Protein AF-A0A2E1ZG63-F1 (afdb_monomer)

Nearest PDB structures (foldseek):
  1qrk-assembly1_B  TM=4.926E-01  e=4.189E-03  Homo sapiens
  3rkp-assembly2_B  TM=4.093E-01  e=3.962E-03  Bacillus cereus ATCC 14579
  5mhn-assembly1_A  TM=4.781E-01  e=9.132E-03  Homo sapiens
  3kpt-assembly1_A  TM=3.822E-01  e=4.950E-03  Bacillus cereus ATCC 14579
  5l7u-assembly1_B  TM=3.098E-01  e=1.141E-02  Phocaeicola vulgatus ATCC 8482

Secondary structure (DSSP, 8-state):
--------S------B-TTS-BT---EE-TTS-EESTTS---PPPP---EEEEEES--BTTSEEEEEEEEEE-TTSBPEEEEEEEESS-EE-GGG--TT-EEEEEEEEETTTTEEEEEEEEEEEEEETTEEEEEEEETTT--EEEEEEEEE-SSSEEEEEPPPPP-S-SB-S-EEEEEEEEEEEE--SSEEEEEEEEEEETTS-EEEEEEEEEEB------STT-SS-SSB-SHHHHHHHHHTTT-B--TTSTT--TTT-SSB-SHHHHHHHHHTTT-B--

Mean predicted aligned error: 10.92 Å

Radius of gyration: 30.59 Å; Cα contacts (8 Å, |Δi|>4): 718; chains: 1; bounding box: 104×41×81 Å

Sequence (281 aa):
MLIGFVNPSHLIAQNFDCNGDVNGSAVIDNCGNCVGGNTGAVACIAFTPSVSVVLSNTDCDSLSDLTITVSQDANEPDMGAALFASNTGSFDIASMSVGDVIGTADLSANNGANTFITQLIVDSIVSSDEVVVQSLDINTGLPLGTFTILNTNPGVSISASPGVADGNNTTSGNSQTLTFSNVFVNPSSGPLVFTTTIDSELGDQDVQTFSFTITCSNTCLQQGDADCDGVVNLSDLTLVINNWLQFTTVGTNGDVIGSEDGFVNLDDLSLVINNWLQSTP

pLDDT: mean 90.08, std 12.07, range [29.66, 98.62]

Solvent-accessible surface area (backbone atoms only — not comparable to full-atom values): 14806 Å² total; per-residue (Å²): 142,80,88,77,88,75,78,92,78,76,86,70,79,74,51,56,22,68,78,68,35,77,72,46,67,22,38,68,39,97,62,72,46,60,15,41,60,88,63,84,39,74,65,62,52,77,77,72,69,46,76,48,78,47,63,75,59,49,46,30,73,31,69,18,31,43,35,40,35,42,38,39,62,58,38,17,48,27,80,31,33,40,38,42,34,33,68,42,32,35,60,57,50,77,80,61,52,73,69,40,72,48,29,38,32,46,39,29,32,61,64,60,76,43,72,46,52,24,39,30,26,30,66,41,73,80,50,74,47,30,37,34,36,31,36,29,28,72,87,78,69,46,77,78,49,63,34,38,41,32,48,39,96,66,2,31,37,38,38,38,71,50,66,80,83,85,80,72,50,49,31,58,13,36,36,40,37,38,35,35,54,62,39,35,30,36,34,69,62,40,81,37,39,37,40,36,42,41,30,24,74,85,70,53,76,46,78,52,77,48,82,45,72,28,38,58,73,84,75,52,77,27,55,10,19,11,80,52,84,35,52,13,47,70,68,20,53,48,30,29,63,75,30,58,80,33,79,45,60,62,49,26,66,9,16,9,25,87,60,56,78,31,54,13,46,70,67,26,54,48,33,27,65,76,27,58,74,41,62,50,133

Structure (mmCIF, N/CA/C/O backbone):
data_AF-A0A2E1ZG63-F1
#
_entry.id   AF-A0A2E1ZG63-F1
#
loop_
_atom_site.group_PDB
_atom_site.id
_atom_site.type_symbol
_atom_site.label_atom_id
_atom_site.label_alt_id
_atom_site.label_comp_id
_atom_site.label_asym_id
_atom_site.label_entity_id
_atom_site.label_seq_id
_atom_site.pdbx_PDB_ins_code
_atom_site.Cartn_x
_atom_site.Cartn_y
_atom_site.Cartn_z
_atom_site.occupancy
_atom_site.B_iso_or_equiv
_atom_site.auth_seq_id
_atom_site.auth_comp_id
_atom_site.auth_asym_id
_atom_site.auth_atom_id
_atom_site.pdbx_PDB_model_num
ATOM 1 N N . MET A 1 1 ? 66.350 6.790 -34.344 1.00 46.38 1 MET A N 1
ATOM 2 C CA . MET A 1 1 ? 66.249 7.822 -35.395 1.00 46.38 1 MET A CA 1
ATOM 3 C C . MET A 1 1 ? 65.924 7.132 -36.710 1.00 46.38 1 MET A C 1
ATOM 5 O O . MET A 1 1 ? 66.821 6.676 -37.400 1.00 46.38 1 MET A O 1
ATOM 9 N N . LEU A 1 2 ? 64.635 7.011 -37.012 1.00 29.66 2 LEU A N 1
ATOM 10 C CA . LEU A 1 2 ? 64.135 6.951 -38.379 1.00 29.66 2 LEU A CA 1
ATOM 11 C C . LEU A 1 2 ? 62.864 7.796 -38.357 1.00 29.66 2 LEU A C 1
ATOM 13 O O . LEU A 1 2 ? 61.885 7.454 -37.700 1.00 29.66 2 LEU A O 1
ATOM 17 N N . ILE A 1 3 ? 62.982 8.985 -38.931 1.00 41.81 3 ILE A N 1
ATOM 18 C CA . ILE A 1 3 ? 61.939 9.997 -38.988 1.00 41.81 3 ILE A CA 1
ATOM 19 C C . ILE A 1 3 ? 61.075 9.624 -40.192 1.00 41.81 3 ILE A C 1
ATOM 21 O O . ILE A 1 3 ? 61.516 9.766 -41.330 1.00 41.81 3 ILE A O 1
ATOM 25 N N . GLY A 1 4 ? 59.879 9.097 -39.939 1.00 36.56 4 GLY A N 1
ATOM 26 C CA . GLY A 1 4 ? 58.833 8.952 -40.946 1.00 36.56 4 GLY A CA 1
ATOM 27 C C . GLY A 1 4 ? 57.895 10.147 -40.858 1.00 36.56 4 GLY A C 1
ATOM 28 O O . GLY A 1 4 ? 57.033 10.187 -39.986 1.00 36.56 4 GLY A O 1
ATOM 29 N N . PHE A 1 5 ? 58.088 11.136 -41.729 1.00 46.16 5 PHE A N 1
ATOM 30 C CA . PHE A 1 5 ? 57.145 12.234 -41.922 1.00 46.16 5 PHE A CA 1
ATOM 31 C C . PHE A 1 5 ? 55.857 11.682 -42.547 1.00 46.16 5 PHE A C 1
ATOM 33 O O . PHE A 1 5 ? 55.851 11.336 -43.728 1.00 46.16 5 PHE A O 1
ATOM 40 N N . VAL A 1 6 ? 54.770 11.619 -41.774 1.00 48.06 6 VAL A N 1
ATOM 41 C CA . VAL A 1 6 ? 53.413 11.498 -42.327 1.00 48.06 6 VAL A CA 1
ATOM 42 C C . VAL A 1 6 ? 52.799 12.897 -42.390 1.00 48.06 6 VAL A C 1
ATOM 44 O O . VAL A 1 6 ? 52.887 13.685 -41.453 1.00 48.06 6 VAL A O 1
ATOM 47 N N . ASN A 1 7 ? 52.254 13.203 -43.559 1.00 46.72 7 ASN A N 1
ATOM 48 C CA . ASN A 1 7 ? 51.651 14.458 -43.997 1.00 46.72 7 ASN A CA 1
ATOM 49 C C . ASN A 1 7 ? 50.554 14.967 -43.021 1.00 46.72 7 ASN A C 1
ATOM 51 O O . ASN A 1 7 ? 49.660 14.189 -42.699 1.00 46.72 7 ASN A O 1
ATOM 55 N N . PRO A 1 8 ? 50.545 16.244 -42.574 1.00 55.75 8 PRO A N 1
ATOM 56 C CA . PRO A 1 8 ? 49.549 16.760 -41.627 1.00 55.75 8 PRO A CA 1
ATOM 57 C C . PRO A 1 8 ? 48.239 17.205 -42.302 1.00 55.75 8 PRO A C 1
ATOM 59 O O . PRO A 1 8 ? 47.516 18.045 -41.767 1.00 55.75 8 PRO A O 1
ATOM 62 N N . SER A 1 9 ? 47.914 16.683 -43.486 1.00 53.06 9 SER A N 1
ATOM 63 C CA . SER A 1 9 ? 46.627 16.954 -44.125 1.00 53.06 9 SER A CA 1
ATOM 64 C C . SER A 1 9 ? 45.646 15.829 -43.806 1.00 53.06 9 SER A C 1
ATOM 66 O O . SER A 1 9 ? 45.812 14.702 -44.258 1.00 53.06 9 SER A O 1
ATOM 68 N N . HIS A 1 10 ? 44.592 16.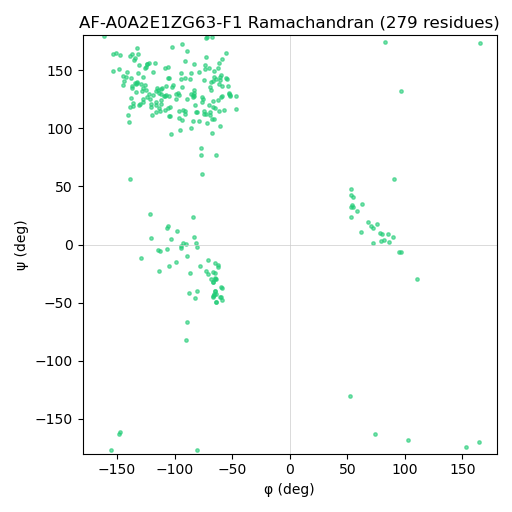193 -43.066 1.00 54.31 10 HIS A N 1
ATOM 69 C CA . HIS A 1 10 ? 43.364 15.419 -42.853 1.00 54.31 10 HIS A CA 1
ATOM 70 C C . HIS A 1 10 ? 43.320 14.456 -41.649 1.00 54.31 10 HIS A C 1
ATOM 72 O O . HIS A 1 10 ? 42.950 13.293 -41.777 1.00 54.31 10 HIS A O 1
ATOM 78 N N . LEU A 1 11 ? 43.563 14.965 -40.435 1.00 51.44 11 LEU A N 1
ATOM 79 C CA . LEU A 1 11 ? 42.829 14.441 -39.276 1.00 51.44 11 LEU A CA 1
ATOM 80 C C . LEU A 1 11 ? 41.413 15.045 -39.330 1.00 51.44 11 LEU A C 1
ATOM 82 O O . LEU A 1 11 ? 41.153 16.072 -38.707 1.00 51.44 11 LEU A O 1
ATOM 86 N N . ILE A 1 12 ? 40.497 14.464 -40.118 1.00 61.38 12 ILE A N 1
ATOM 87 C CA . ILE A 1 12 ? 39.082 14.640 -39.766 1.00 61.38 12 ILE A CA 1
ATOM 88 C C . ILE A 1 12 ? 38.921 13.833 -38.485 1.00 61.38 12 ILE A C 1
ATOM 90 O O . ILE A 1 12 ? 39.102 12.614 -38.506 1.00 61.38 12 ILE A O 1
ATOM 94 N N . ALA A 1 13 ? 38.637 14.493 -37.366 1.00 63.62 13 ALA A N 1
ATOM 95 C CA . ALA A 1 13 ? 38.086 13.788 -36.222 1.00 63.62 13 ALA A CA 1
ATOM 96 C C . ALA A 1 13 ? 36.758 13.189 -36.698 1.00 63.62 13 ALA A C 1
ATOM 98 O O . ALA A 1 13 ? 35.793 13.921 -36.906 1.00 63.62 13 ALA A O 1
ATOM 99 N N . GLN A 1 14 ? 36.750 11.888 -36.990 1.00 74.81 14 GLN A N 1
ATOM 100 C CA . GLN A 1 14 ? 35.514 11.182 -37.296 1.00 74.81 14 GLN A CA 1
ATOM 101 C C . GLN A 1 14 ? 34.651 11.284 -36.042 1.00 74.81 14 GLN A C 1
ATOM 103 O O . GLN A 1 14 ? 35.054 10.805 -34.981 1.00 74.81 14 GLN A O 1
ATOM 108 N N . ASN A 1 15 ? 33.523 11.984 -36.146 1.00 85.25 15 ASN A N 1
ATOM 109 C CA . ASN A 1 15 ? 32.591 12.080 -35.040 1.00 85.25 15 ASN A CA 1
ATOM 110 C C . ASN A 1 15 ? 31.795 10.782 -35.016 1.00 85.25 15 ASN A C 1
ATOM 112 O O . ASN A 1 15 ? 30.992 10.549 -35.912 1.00 85.25 15 ASN A O 1
ATOM 116 N N . PHE A 1 16 ? 32.079 9.913 -34.060 1.00 91.25 16 PHE A N 1
ATOM 117 C CA . PHE A 1 16 ? 31.284 8.715 -33.850 1.00 91.25 16 PHE A CA 1
ATOM 118 C C . PHE A 1 16 ? 30.075 9.084 -32.999 1.00 91.25 16 PHE A C 1
ATOM 120 O O . PHE A 1 16 ? 30.222 9.774 -31.989 1.00 91.25 16 PHE A O 1
ATOM 127 N N . ASP A 1 17 ? 28.893 8.644 -33.414 1.00 93.19 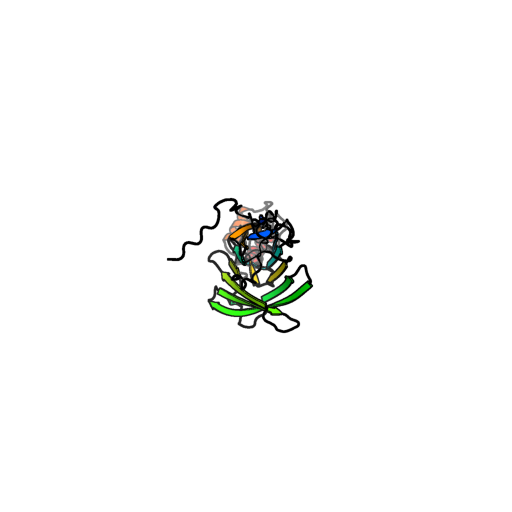17 ASP A N 1
ATOM 128 C CA . ASP A 1 17 ? 27.711 8.721 -32.562 1.00 93.19 17 ASP A CA 1
ATOM 129 C C . ASP A 1 17 ? 27.794 7.683 -31.420 1.00 93.19 17 ASP A C 1
ATOM 131 O O . ASP A 1 17 ? 28.762 6.919 -31.331 1.00 93.19 17 ASP A O 1
ATOM 135 N N . CYS A 1 18 ? 26.810 7.641 -30.516 1.00 94.50 18 CYS A N 1
ATOM 136 C CA . CYS A 1 18 ? 26.868 6.694 -29.393 1.00 94.50 18 CYS A CA 1
ATOM 137 C C . CYS A 1 18 ? 26.807 5.214 -29.823 1.00 94.50 18 CYS A C 1
ATOM 139 O O . CYS A 1 18 ? 27.156 4.342 -29.029 1.00 94.50 18 CYS A O 1
ATOM 141 N N . ASN A 1 19 ? 26.388 4.932 -31.064 1.00 94.38 19 ASN A N 1
ATOM 142 C CA . ASN A 1 19 ? 26.317 3.594 -31.648 1.00 94.38 19 ASN A CA 1
ATOM 143 C C . ASN A 1 19 ? 27.629 3.207 -32.356 1.00 94.38 19 ASN A C 1
ATOM 145 O O . ASN A 1 19 ? 27.750 2.117 -32.912 1.00 94.38 19 ASN A O 1
ATOM 149 N N . GLY A 1 20 ? 28.629 4.095 -32.353 1.00 93.38 20 GLY A N 1
ATOM 150 C CA . GLY A 1 20 ? 29.890 3.877 -33.053 1.00 93.38 20 GLY A CA 1
ATOM 151 C C . GLY A 1 20 ? 29.787 4.069 -34.567 1.00 93.38 20 GLY A C 1
ATOM 152 O O . GLY A 1 20 ? 30.692 3.640 -35.289 1.00 93.38 20 GLY A O 1
ATOM 153 N N . ASP A 1 21 ? 28.738 4.735 -35.059 1.00 93.25 21 ASP A N 1
ATOM 154 C CA . ASP A 1 21 ? 28.591 5.064 -36.474 1.00 93.25 21 ASP A CA 1
ATOM 155 C C . ASP A 1 21 ? 29.315 6.379 -36.802 1.00 93.25 21 ASP A C 1
ATOM 157 O O . ASP A 1 21 ? 29.128 7.418 -36.161 1.00 93.25 21 ASP A O 1
ATOM 161 N N . VAL A 1 22 ? 30.154 6.351 -37.842 1.00 93.44 22 VAL A N 1
ATOM 162 C CA . VAL A 1 22 ? 30.890 7.530 -38.321 1.00 93.44 22 VAL A CA 1
ATOM 163 C C . VAL A 1 22 ? 29.916 8.563 -38.887 1.00 93.44 22 VAL A C 1
ATOM 165 O O . VAL A 1 22 ? 29.267 8.324 -39.904 1.00 93.44 22 VAL A O 1
ATOM 168 N N . ASN A 1 23 ? 29.885 9.743 -38.270 1.00 89.06 23 ASN A N 1
ATOM 169 C CA . ASN A 1 23 ? 28.930 10.821 -38.524 1.00 89.06 23 ASN A CA 1
ATOM 170 C C . ASN A 1 23 ? 27.466 10.353 -38.412 1.00 89.06 23 ASN A C 1
ATOM 172 O O . ASN A 1 23 ? 26.609 10.826 -39.161 1.00 89.06 23 ASN A O 1
ATOM 176 N N . GLY A 1 24 ? 27.200 9.404 -37.509 1.00 91.44 24 GLY A N 1
ATOM 177 C CA . GLY A 1 24 ? 25.855 8.930 -37.207 1.00 91.44 24 GLY A CA 1
ATOM 178 C C . GLY A 1 24 ? 25.019 9.948 -36.421 1.00 91.44 24 GLY A C 1
ATOM 179 O O . GLY A 1 24 ? 25.468 11.055 -36.111 1.00 91.44 24 GLY A O 1
ATOM 180 N N . SER A 1 25 ? 23.769 9.584 -36.137 1.00 94.00 25 SER A N 1
ATOM 181 C CA . SER A 1 25 ? 22.783 10.445 -35.467 1.00 94.00 25 SER A CA 1
ATOM 182 C C . SER A 1 25 ? 22.243 9.871 -34.157 1.00 94.00 25 SER A C 1
ATOM 184 O O . SER A 1 25 ? 21.326 10.463 -33.585 1.00 94.00 25 SER A O 1
ATOM 186 N N . ALA A 1 26 ? 22.778 8.742 -33.684 1.00 96.44 26 ALA A N 1
ATOM 187 C CA . ALA A 1 26 ? 22.393 8.182 -32.399 1.00 96.44 26 ALA A CA 1
ATOM 188 C C . ALA A 1 26 ? 22.878 9.071 -31.242 1.00 96.44 26 ALA A C 1
ATOM 190 O O . ALA A 1 26 ? 23.988 9.613 -31.257 1.00 96.44 26 ALA A O 1
ATOM 191 N N . VAL A 1 27 ? 22.041 9.224 -30.221 1.00 95.00 27 VAL A N 1
ATOM 192 C CA . VAL A 1 27 ? 22.320 10.062 -29.048 1.00 95.00 27 VAL A CA 1
ATOM 193 C C . VAL A 1 27 ? 22.049 9.288 -27.765 1.00 95.00 27 VAL A C 1
ATOM 195 O O . VAL A 1 27 ? 21.248 8.359 -27.759 1.00 95.00 27 VAL A O 1
ATOM 198 N N . ILE A 1 28 ? 22.723 9.674 -26.681 1.00 93.62 28 ILE A N 1
ATOM 199 C CA . ILE A 1 28 ? 22.399 9.175 -25.343 1.00 93.62 28 ILE A CA 1
ATOM 200 C C . ILE A 1 28 ? 21.126 9.882 -24.863 1.00 93.62 28 ILE A C 1
ATOM 202 O O . ILE A 1 28 ? 21.077 11.115 -24.889 1.00 93.62 28 ILE A O 1
ATOM 206 N N . ASP A 1 29 ? 20.107 9.118 -24.471 1.00 92.75 29 ASP A N 1
ATOM 207 C CA . ASP A 1 29 ? 18.877 9.648 -23.873 1.00 92.75 29 ASP A CA 1
ATOM 208 C C . ASP A 1 29 ? 19.039 9.967 -22.374 1.00 92.75 29 ASP A C 1
ATOM 210 O O . ASP A 1 29 ? 20.125 9.863 -21.801 1.00 92.75 29 ASP A O 1
ATOM 214 N N . ASN A 1 30 ? 17.957 10.401 -21.725 1.00 89.12 30 ASN A N 1
ATOM 215 C CA . ASN A 1 30 ? 17.940 10.698 -20.291 1.00 89.12 30 ASN A CA 1
ATOM 216 C C . ASN A 1 30 ? 18.027 9.449 -19.402 1.00 89.12 30 ASN A C 1
ATOM 218 O O . ASN A 1 30 ? 18.321 9.605 -18.222 1.00 89.12 30 ASN A O 1
ATOM 222 N N . CYS A 1 31 ? 17.841 8.247 -19.953 1.00 91.56 31 CYS A N 1
ATOM 223 C CA . CYS A 1 31 ? 18.059 6.988 -19.246 1.00 91.56 31 CYS A CA 1
ATOM 224 C C . CYS A 1 31 ? 19.472 6.426 -19.430 1.00 91.56 31 CYS A C 1
ATOM 226 O O . CYS A 1 31 ? 19.784 5.354 -18.923 1.00 91.56 31 CYS A O 1
ATOM 228 N N . GLY A 1 32 ? 20.343 7.120 -20.169 1.00 89.44 32 GLY A N 1
ATOM 229 C CA . GLY A 1 32 ? 21.695 6.646 -20.457 1.00 89.44 32 GLY A CA 1
ATOM 230 C C . GLY A 1 32 ? 21.771 5.622 -21.595 1.00 89.44 32 GLY A C 1
ATOM 231 O O . GLY A 1 32 ? 22.846 5.069 -21.838 1.00 89.44 32 GLY A O 1
ATOM 232 N N . ASN A 1 33 ? 20.676 5.388 -22.324 1.00 91.44 33 ASN A N 1
ATOM 233 C CA . ASN A 1 33 ? 20.630 4.471 -23.459 1.00 91.44 33 ASN A CA 1
ATOM 234 C C . ASN A 1 33 ? 21.055 5.175 -24.750 1.00 91.44 33 ASN A C 1
ATOM 236 O O . ASN A 1 33 ? 20.707 6.329 -24.997 1.00 91.44 33 ASN A O 1
ATOM 240 N N . CYS A 1 34 ? 21.777 4.465 -25.618 1.00 94.38 34 CYS A N 1
ATOM 241 C CA . CYS A 1 34 ? 22.057 4.948 -26.967 1.00 94.38 34 CYS A CA 1
ATOM 242 C C . CYS A 1 34 ? 20.858 4.683 -27.887 1.00 94.38 34 CYS A C 1
ATOM 244 O O . CYS A 1 34 ? 20.537 3.527 -28.164 1.00 94.38 34 CYS A O 1
ATOM 246 N N . VAL A 1 35 ? 20.210 5.746 -28.369 1.00 94.75 35 VAL A N 1
ATOM 247 C CA . VAL A 1 35 ? 18.937 5.674 -29.105 1.00 94.75 35 VAL A CA 1
ATOM 248 C C . VAL A 1 35 ? 18.961 6.486 -30.400 1.00 94.75 35 VAL A C 1
ATOM 250 O O . VAL A 1 35 ? 19.815 7.349 -30.609 1.00 94.75 35 VAL A O 1
ATOM 253 N N . GLY A 1 36 ? 18.001 6.225 -31.294 1.00 94.38 36 GLY A N 1
ATOM 254 C CA . GLY A 1 36 ? 17.947 6.862 -32.613 1.00 94.38 36 GLY A CA 1
ATOM 255 C C . GLY A 1 36 ? 19.009 6.321 -33.579 1.00 94.38 36 GLY A C 1
ATOM 256 O O . GLY A 1 36 ? 19.564 5.241 -33.371 1.00 94.38 36 GLY A O 1
ATOM 257 N N . GLY A 1 37 ? 19.282 7.039 -34.673 1.00 93.00 37 GLY A N 1
ATOM 258 C CA . GLY A 1 37 ? 20.226 6.579 -35.702 1.00 93.00 37 GLY A CA 1
ATOM 259 C C . GLY A 1 37 ? 19.915 5.163 -36.208 1.00 93.00 37 GLY A C 1
ATOM 260 O O . GLY A 1 37 ? 18.768 4.864 -36.542 1.00 93.00 37 GLY A O 1
ATOM 261 N N . ASN A 1 38 ? 20.932 4.294 -36.237 1.00 93.56 38 ASN A N 1
ATOM 262 C CA . ASN A 1 38 ? 20.806 2.884 -36.638 1.00 93.56 38 ASN A CA 1
ATOM 263 C C . ASN A 1 38 ? 20.669 1.907 -35.452 1.00 93.56 38 ASN A C 1
ATOM 265 O O . ASN A 1 38 ? 20.780 0.699 -35.653 1.00 93.56 38 ASN A O 1
ATOM 269 N N . THR A 1 39 ? 20.437 2.394 -34.227 1.00 93.50 39 THR A N 1
ATOM 270 C CA . THR A 1 39 ? 20.361 1.538 -33.023 1.00 93.50 39 THR A CA 1
ATOM 271 C C . THR A 1 39 ? 19.128 0.633 -33.012 1.00 93.50 39 THR A C 1
ATOM 273 O O . THR A 1 39 ? 19.149 -0.443 -32.423 1.00 93.50 39 THR A O 1
ATOM 276 N N . GLY A 1 40 ? 18.030 1.074 -33.639 1.00 91.12 40 GLY A N 1
ATOM 277 C CA . GLY A 1 40 ? 16.715 0.439 -33.504 1.00 91.12 40 GLY A CA 1
ATOM 278 C C . GLY A 1 40 ? 16.041 0.672 -32.144 1.00 91.12 40 GLY A C 1
ATOM 279 O O . GLY A 1 40 ? 14.936 0.176 -31.941 1.00 91.12 40 GLY A O 1
ATOM 280 N N . ALA A 1 41 ? 16.671 1.432 -31.242 1.00 90.12 41 ALA A N 1
ATOM 281 C CA . ALA A 1 41 ? 16.155 1.758 -29.920 1.00 90.12 41 ALA A CA 1
ATOM 282 C C . ALA A 1 41 ? 15.413 3.104 -29.916 1.00 90.12 41 ALA A C 1
ATOM 284 O O . ALA A 1 41 ? 15.753 4.038 -30.655 1.00 90.12 41 ALA A O 1
ATOM 285 N N . VAL A 1 42 ? 14.396 3.193 -29.061 1.00 91.12 42 VAL A N 1
ATOM 286 C CA . VAL A 1 42 ? 13.612 4.407 -28.809 1.00 91.12 42 VAL A CA 1
ATOM 287 C C . VAL A 1 42 ? 14.046 4.981 -27.464 1.00 91.12 42 VAL A C 1
ATOM 289 O O . VAL A 1 42 ? 14.354 4.217 -26.557 1.00 91.12 42 VAL A O 1
ATOM 292 N N . ALA A 1 43 ? 14.084 6.312 -27.355 1.00 92.50 43 ALA A N 1
ATOM 293 C CA . ALA A 1 43 ? 14.344 6.993 -26.087 1.00 92.50 43 ALA A CA 1
ATOM 294 C C . ALA A 1 43 ? 13.357 6.534 -25.010 1.00 92.50 43 ALA A C 1
ATOM 296 O O . ALA A 1 43 ? 12.175 6.328 -25.313 1.00 92.50 43 ALA A O 1
ATOM 297 N N . CYS A 1 44 ? 13.824 6.411 -23.773 1.00 93.69 44 CYS A N 1
ATOM 298 C CA . CYS A 1 44 ? 12.935 6.145 -22.653 1.00 93.69 44 CYS A CA 1
ATOM 299 C C . CYS A 1 44 ? 11.907 7.274 -22.456 1.00 93.69 44 CYS A C 1
ATOM 301 O O . CYS A 1 44 ? 12.092 8.415 -22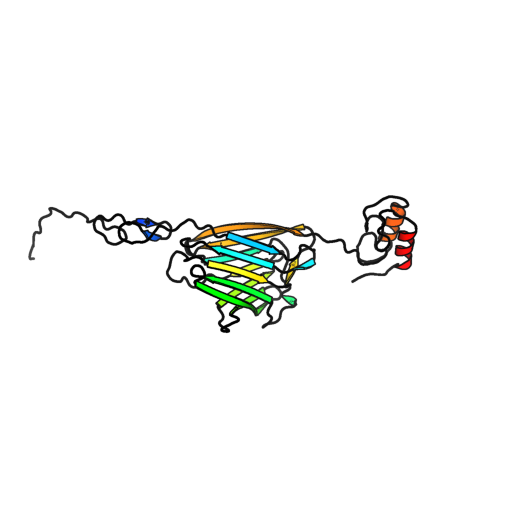.898 1.00 93.69 44 CYS A O 1
ATOM 303 N N . ILE A 1 45 ? 10.791 6.935 -21.819 1.00 95.00 45 ILE A N 1
ATOM 304 C CA . ILE A 1 45 ? 9.770 7.902 -21.406 1.00 95.00 45 ILE A CA 1
ATOM 305 C C . ILE A 1 45 ? 10.021 8.359 -19.962 1.00 95.00 45 ILE A C 1
ATOM 307 O O . ILE A 1 45 ? 10.945 7.890 -19.305 1.00 95.00 45 ILE A O 1
ATOM 311 N N . ALA A 1 46 ? 9.270 9.356 -19.491 1.00 94.31 46 ALA A N 1
ATOM 312 C CA . ALA A 1 46 ? 9.448 9.889 -18.140 1.00 94.31 46 ALA A CA 1
ATOM 313 C C . ALA A 1 46 ? 9.087 8.841 -17.077 1.00 94.31 46 ALA A C 1
ATOM 315 O O . ALA A 1 46 ? 8.197 8.038 -17.309 1.00 94.31 46 ALA A O 1
ATOM 316 N N . PHE A 1 47 ? 9.741 8.890 -15.916 1.00 95.19 47 PHE A N 1
ATOM 317 C CA . PHE A 1 47 ? 9.388 8.060 -14.766 1.00 95.19 47 PHE A CA 1
ATOM 318 C C . PHE A 1 47 ? 8.078 8.545 -14.133 1.00 95.19 47 PHE A C 1
ATOM 320 O O . PHE A 1 47 ? 8.051 9.583 -13.470 1.00 95.19 47 PHE A O 1
ATOM 327 N N . THR A 1 48 ? 6.989 7.820 -14.377 1.00 95.31 48 THR A N 1
ATOM 328 C CA . THR A 1 48 ? 5.630 8.134 -13.920 1.00 95.31 48 THR A CA 1
ATOM 329 C C . THR A 1 48 ? 4.877 6.882 -13.439 1.00 95.31 48 THR A C 1
ATOM 331 O O . THR A 1 48 ? 3.774 6.604 -13.920 1.00 95.31 48 THR A O 1
ATOM 334 N N . PRO A 1 49 ? 5.419 6.122 -12.463 1.00 95.50 49 PRO A N 1
ATOM 335 C CA . PRO A 1 49 ? 4.721 4.958 -11.935 1.00 95.50 49 PRO A CA 1
ATOM 336 C C . PRO A 1 49 ? 3.362 5.354 -11.339 1.00 95.50 49 PRO A C 1
ATOM 338 O O . PRO A 1 49 ? 3.179 6.421 -10.750 1.00 95.50 49 PRO A O 1
ATOM 341 N N . SER A 1 50 ? 2.383 4.466 -11.463 1.00 95.62 50 SER A N 1
ATOM 342 C CA . SER A 1 50 ? 1.053 4.643 -10.880 1.00 95.62 50 SER A CA 1
ATOM 343 C C . SER A 1 50 ? 0.917 3.828 -9.601 1.00 95.62 50 SER A C 1
ATOM 345 O O . SER A 1 50 ? 1.337 2.670 -9.543 1.00 95.62 50 SER A O 1
ATOM 347 N N . VAL A 1 51 ? 0.315 4.432 -8.575 1.00 97.81 51 VAL A N 1
ATOM 348 C CA . VAL A 1 51 ? 0.080 3.783 -7.285 1.00 97.81 51 VAL A CA 1
ATOM 349 C C . VAL A 1 51 ? -1.392 3.894 -6.891 1.00 97.81 51 VAL A C 1
ATOM 351 O O . VAL A 1 51 ? -2.054 4.901 -7.143 1.00 97.81 51 VAL A O 1
ATOM 354 N N . SER A 1 52 ? -1.918 2.851 -6.257 1.00 97.94 52 SER A N 1
ATOM 355 C CA . SER A 1 52 ? -3.225 2.854 -5.603 1.00 97.94 52 SER A CA 1
ATOM 356 C C . SER A 1 52 ? -3.108 2.240 -4.215 1.00 97.94 52 SER A C 1
ATOM 358 O O . SER A 1 52 ? -2.415 1.241 -4.034 1.00 97.94 52 SER A O 1
ATOM 360 N N . VAL A 1 53 ? -3.799 2.831 -3.242 1.00 98.38 53 VAL A N 1
ATOM 361 C CA . VAL A 1 53 ? -3.912 2.318 -1.875 1.00 98.38 53 VAL A CA 1
ATOM 362 C C . VAL A 1 53 ? -5.394 2.183 -1.550 1.00 98.38 53 VAL A C 1
ATOM 364 O O . VAL A 1 53 ? -6.169 3.105 -1.813 1.00 98.38 53 VAL A O 1
ATOM 367 N N . VAL A 1 54 ? -5.794 1.043 -0.993 1.00 98.50 54 VAL A N 1
ATOM 368 C CA . VAL A 1 54 ? -7.183 0.731 -0.638 1.00 98.50 54 VAL A CA 1
ATOM 369 C C . VAL A 1 54 ? -7.220 0.064 0.732 1.00 98.50 54 VAL A C 1
ATOM 371 O O . VAL A 1 54 ? -6.446 -0.852 0.999 1.00 98.50 54 VAL A O 1
ATOM 374 N N . LEU A 1 55 ? -8.149 0.506 1.578 1.00 98.44 55 LEU A N 1
ATOM 375 C CA . LEU A 1 55 ? -8.492 -0.139 2.844 1.00 98.44 55 LEU A CA 1
ATOM 376 C C . LEU A 1 55 ? -9.839 -0.856 2.713 1.00 98.44 55 LEU A C 1
ATOM 378 O O . LEU A 1 55 ? -10.748 -0.334 2.064 1.00 98.44 55 LEU A O 1
ATOM 382 N N . SER A 1 56 ? -9.986 -2.020 3.348 1.00 98.31 56 SER A N 1
ATOM 383 C CA . SER A 1 56 ? -11.268 -2.752 3.368 1.00 98.31 56 SER A CA 1
ATOM 384 C C . SER A 1 56 ? -12.374 -2.031 4.145 1.00 98.31 56 SER A C 1
ATOM 386 O O . SER A 1 56 ? -13.548 -2.134 3.796 1.00 98.31 56 SER A O 1
ATOM 388 N N . ASN A 1 57 ? -11.998 -1.296 5.192 1.00 95.44 57 ASN A N 1
ATOM 389 C CA . ASN A 1 57 ? -12.875 -0.487 6.027 1.00 95.44 57 ASN A CA 1
ATOM 390 C C . ASN A 1 57 ? -12.094 0.707 6.611 1.00 95.44 57 ASN A C 1
ATOM 392 O O . ASN A 1 57 ? -10.858 0.722 6.602 1.00 95.44 57 ASN A O 1
ATOM 396 N N . THR A 1 58 ? -12.823 1.693 7.132 1.00 96.31 58 THR A N 1
ATOM 397 C CA . THR A 1 58 ? -12.278 2.889 7.800 1.00 96.31 58 THR A CA 1
ATOM 398 C C . THR A 1 58 ? -12.773 3.014 9.242 1.00 96.31 58 THR A C 1
ATOM 400 O O . THR A 1 58 ? -12.865 4.127 9.767 1.00 96.31 58 THR A O 1
ATOM 403 N N . ASP A 1 59 ? -13.120 1.885 9.864 1.00 91.12 59 ASP A N 1
ATOM 404 C CA . ASP A 1 59 ? -13.547 1.831 11.259 1.00 91.12 59 ASP A CA 1
ATOM 405 C C . ASP A 1 59 ? -12.313 1.968 12.154 1.00 91.12 59 ASP A C 1
ATOM 407 O O . ASP A 1 59 ? -11.319 1.263 11.963 1.00 91.12 59 ASP A O 1
ATOM 411 N N . CYS A 1 60 ? -12.345 2.911 13.093 1.00 90.88 60 CYS A N 1
ATOM 412 C CA . CYS A 1 60 ? -11.211 3.161 13.980 1.00 90.88 60 CYS A CA 1
ATOM 413 C C . CYS A 1 60 ? -10.887 1.948 14.862 1.00 90.88 60 CYS A C 1
ATOM 415 O O . CYS A 1 60 ? -11.769 1.146 15.165 1.00 90.88 60 CYS A O 1
ATOM 417 N N . ASP A 1 61 ? -9.618 1.823 15.256 1.00 89.31 61 ASP A N 1
ATOM 418 C CA . ASP A 1 61 ? -9.114 0.789 16.174 1.00 89.31 61 ASP A CA 1
ATOM 419 C C . ASP A 1 61 ? -9.476 -0.658 15.759 1.00 89.31 61 ASP A C 1
ATOM 421 O O . ASP A 1 61 ? -9.504 -1.580 16.576 1.00 89.31 61 ASP A O 1
ATOM 425 N N . SER A 1 62 ? -9.744 -0.868 14.465 1.00 90.69 62 SER A N 1
ATOM 426 C CA . SER A 1 62 ? -10.148 -2.148 13.886 1.00 90.69 62 SER A CA 1
ATOM 427 C C . SER A 1 62 ? -9.121 -2.666 12.880 1.00 90.69 62 SER A C 1
ATOM 429 O O . SER A 1 62 ? -8.350 -1.899 12.296 1.00 90.69 62 SER A O 1
ATOM 431 N N . LEU A 1 63 ? -9.114 -3.984 12.673 1.00 95.00 63 LEU A N 1
ATOM 432 C CA . LEU A 1 63 ? -8.321 -4.610 11.621 1.00 95.00 63 LEU A CA 1
ATOM 433 C C . LEU A 1 63 ? -8.963 -4.370 10.248 1.00 95.00 63 LEU A C 1
ATOM 435 O O . LEU A 1 63 ? -10.184 -4.404 10.083 1.00 95.00 63 LEU A O 1
ATOM 439 N N . SER A 1 64 ? -8.119 -4.143 9.249 1.00 97.44 64 SER A N 1
ATOM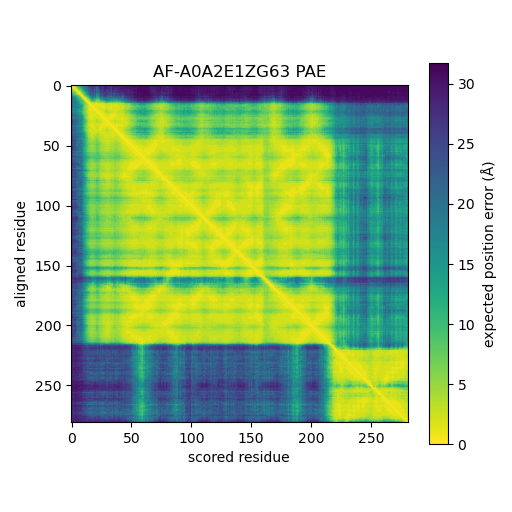 440 C CA . SER A 1 64 ? -8.501 -3.890 7.866 1.00 97.44 64 SER A CA 1
ATOM 441 C C . SER A 1 64 ? -7.526 -4.591 6.927 1.00 97.44 64 SER A C 1
ATOM 443 O O . SER A 1 64 ? -6.335 -4.735 7.227 1.00 97.44 64 SER A O 1
ATOM 445 N N . ASP A 1 65 ? -8.023 -5.016 5.767 1.00 98.62 65 ASP A N 1
ATOM 446 C CA . ASP A 1 65 ? -7.141 -5.324 4.652 1.00 98.62 65 ASP A CA 1
ATOM 447 C C . ASP A 1 65 ? -6.530 -4.028 4.120 1.00 98.62 65 ASP A C 1
ATOM 449 O O . ASP A 1 65 ? -7.241 -3.044 3.895 1.00 98.62 65 ASP A O 1
ATOM 453 N N . LEU A 1 66 ? -5.226 -4.055 3.857 1.00 98.62 66 LEU A N 1
ATOM 454 C CA . LEU A 1 66 ? -4.509 -2.988 3.166 1.00 98.62 66 LEU A CA 1
ATOM 455 C C . LEU A 1 66 ? -4.047 -3.524 1.815 1.00 98.62 66 LEU A C 1
ATOM 457 O O . LEU A 1 66 ? -3.215 -4.426 1.752 1.00 98.62 66 LEU A O 1
ATOM 461 N N . THR A 1 67 ? -4.584 -2.966 0.733 1.00 98.62 67 THR A N 1
ATOM 462 C CA . THR A 1 67 ? -4.174 -3.299 -0.633 1.00 98.62 67 THR A CA 1
ATOM 463 C C . THR A 1 67 ? -3.387 -2.152 -1.245 1.00 98.62 67 THR A C 1
ATOM 465 O O . THR A 1 67 ? -3.851 -1.013 -1.259 1.00 98.62 67 THR A O 1
ATOM 468 N N . ILE A 1 68 ? -2.205 -2.459 -1.770 1.00 97.88 68 ILE A N 1
ATOM 469 C CA . ILE A 1 68 ? -1.316 -1.527 -2.458 1.00 97.88 68 ILE A CA 1
ATOM 470 C C . ILE A 1 68 ? -1.088 -2.065 -3.866 1.00 97.88 68 ILE A C 1
ATOM 472 O O . ILE A 1 68 ? -0.663 -3.202 -4.040 1.00 97.88 68 ILE A O 1
ATOM 476 N N . THR A 1 69 ? -1.367 -1.253 -4.877 1.00 97.31 69 THR A N 1
ATOM 477 C CA . THR A 1 69 ? -1.060 -1.558 -6.277 1.00 97.31 69 THR A CA 1
ATOM 478 C C . THR A 1 69 ? -0.023 -0.579 -6.784 1.00 97.31 69 THR A C 1
ATOM 480 O O . THR A 1 69 ? -0.182 0.623 -6.597 1.00 97.31 69 THR A O 1
ATOM 483 N N . VAL A 1 70 ? 1.005 -1.086 -7.451 1.00 95.56 70 VAL A N 1
ATOM 484 C CA . VAL A 1 70 ? 2.015 -0.299 -8.156 1.00 95.56 70 VAL A CA 1
ATOM 485 C C . VAL A 1 70 ? 2.076 -0.790 -9.591 1.00 95.56 70 VAL A C 1
ATOM 487 O O . VAL A 1 70 ? 2.044 -1.998 -9.832 1.00 95.56 70 VAL A O 1
ATOM 490 N N . SER A 1 71 ? 2.159 0.118 -10.554 1.00 94.38 71 SER A N 1
ATOM 491 C CA . SER A 1 71 ? 2.360 -0.236 -11.956 1.00 94.38 71 SER A CA 1
ATOM 492 C C . SER A 1 71 ? 3.284 0.751 -12.635 1.00 94.38 71 SER A C 1
ATOM 494 O O . SER A 1 71 ? 3.211 1.951 -12.383 1.00 94.38 71 SER A O 1
ATOM 496 N N . GLN A 1 72 ? 4.092 0.224 -13.539 1.00 92.81 72 GLN A N 1
ATOM 497 C CA . GLN A 1 72 ? 5.006 0.969 -14.375 1.00 92.81 72 GLN A CA 1
ATOM 498 C C . GLN A 1 72 ? 4.777 0.590 -15.839 1.00 92.81 72 GLN A C 1
ATOM 500 O O . GLN A 1 72 ? 4.628 -0.594 -16.172 1.00 92.81 72 GLN A O 1
ATOM 505 N N . ASP A 1 73 ? 4.731 1.595 -16.702 1.00 93.00 73 ASP A N 1
ATOM 506 C CA . ASP A 1 73 ? 4.601 1.422 -18.138 1.00 93.00 73 ASP A CA 1
ATOM 507 C C . ASP A 1 73 ? 5.921 0.925 -18.739 1.00 93.00 73 ASP A C 1
ATOM 509 O O . ASP A 1 73 ? 7.015 1.141 -18.218 1.00 93.00 73 ASP A O 1
ATOM 513 N N . ALA A 1 74 ? 5.837 0.245 -19.883 1.00 93.19 74 ALA A N 1
ATOM 514 C CA . ALA A 1 74 ? 7.036 -0.148 -20.611 1.00 93.19 74 ALA A CA 1
ATOM 515 C C . ALA A 1 74 ? 7.845 1.089 -21.035 1.00 93.19 74 ALA A C 1
ATOM 517 O O . ALA A 1 74 ? 7.268 2.088 -21.469 1.00 93.19 74 ALA A O 1
ATOM 518 N N . ASN A 1 75 ? 9.176 0.963 -21.022 1.00 92.88 75 ASN A N 1
ATOM 519 C CA . ASN A 1 75 ? 10.131 1.992 -21.444 1.00 92.88 75 ASN A CA 1
ATOM 520 C C . ASN A 1 75 ? 10.265 3.197 -20.480 1.00 92.88 75 ASN A C 1
ATOM 522 O O . ASN A 1 75 ? 10.841 4.214 -20.868 1.00 92.88 75 ASN A O 1
ATOM 526 N N . GLU A 1 76 ? 9.767 3.099 -19.242 1.00 94.69 76 GLU A N 1
ATOM 527 C CA . GLU A 1 76 ? 10.103 4.013 -18.131 1.00 94.69 76 GLU A CA 1
ATOM 528 C C . GLU A 1 76 ? 11.426 3.594 -17.440 1.00 94.69 76 GLU A C 1
ATOM 530 O O . GLU A 1 76 ? 11.775 2.410 -17.510 1.00 94.69 76 GLU A O 1
ATOM 535 N N . PRO A 1 77 ? 12.164 4.511 -16.769 1.00 93.31 77 PRO A N 1
ATOM 536 C CA . PRO A 1 77 ? 13.334 4.179 -15.942 1.00 93.31 77 PRO A CA 1
ATOM 537 C C . PRO A 1 77 ? 13.018 3.098 -14.913 1.00 93.31 77 PRO A C 1
ATOM 539 O O . PRO A 1 77 ? 12.041 3.250 -14.195 1.00 93.31 77 PRO A O 1
ATOM 542 N N . ASP A 1 78 ? 13.808 2.033 -14.804 1.00 90.56 78 ASP A N 1
ATOM 543 C CA . ASP A 1 78 ? 13.421 0.880 -13.972 1.00 90.56 78 ASP A CA 1
ATOM 544 C C . ASP A 1 78 ? 13.237 1.238 -12.481 1.00 90.56 78 ASP A C 1
ATOM 546 O O . ASP A 1 78 ? 13.978 2.057 -11.929 1.00 90.56 78 ASP A O 1
ATOM 550 N N . MET A 1 79 ? 12.233 0.646 -11.828 1.00 90.38 79 MET A N 1
ATOM 551 C CA . MET A 1 79 ? 11.969 0.845 -10.401 1.00 90.38 79 MET A CA 1
ATOM 552 C C . MET A 1 79 ? 13.056 0.171 -9.559 1.00 90.38 79 MET A C 1
ATOM 554 O O . MET A 1 79 ? 13.189 -1.048 -9.559 1.00 90.38 79 MET A O 1
ATOM 558 N N . GLY A 1 80 ? 13.767 0.962 -8.758 1.00 88.50 80 GLY A N 1
ATOM 559 C CA . GLY A 1 80 ? 14.764 0.469 -7.818 1.00 88.50 80 GLY A CA 1
ATOM 560 C C . GLY A 1 80 ? 14.146 0.175 -6.456 1.00 88.50 80 GLY A C 1
ATOM 561 O O . GLY A 1 80 ? 13.853 -0.970 -6.125 1.00 88.50 80 GLY A O 1
ATOM 562 N N . ALA A 1 81 ? 13.979 1.212 -5.635 1.00 90.12 81 ALA A N 1
ATOM 563 C CA . ALA A 1 81 ? 13.523 1.094 -4.251 1.00 90.12 81 ALA A CA 1
ATOM 564 C C . ALA A 1 81 ? 12.093 1.620 -4.083 1.00 90.12 81 ALA A C 1
ATOM 566 O O . ALA A 1 81 ? 11.662 2.529 -4.791 1.00 90.12 81 ALA A O 1
ATOM 567 N N . ALA A 1 82 ? 11.364 1.075 -3.109 1.00 92.62 82 ALA A N 1
ATOM 568 C CA . ALA A 1 82 ? 10.032 1.558 -2.770 1.00 92.62 82 ALA A CA 1
ATOM 569 C C . ALA A 1 82 ? 9.841 1.651 -1.254 1.00 92.62 82 ALA A C 1
ATOM 571 O O . ALA A 1 82 ? 10.201 0.738 -0.503 1.00 92.62 82 ALA A O 1
ATOM 572 N N . LEU A 1 83 ? 9.235 2.757 -0.827 1.00 95.31 83 LEU A N 1
ATOM 573 C CA . LEU A 1 83 ? 8.847 3.044 0.545 1.00 95.31 83 LEU A CA 1
ATOM 574 C C . LEU A 1 83 ? 7.370 3.442 0.579 1.00 95.31 83 LEU A C 1
ATOM 576 O O . LEU A 1 83 ? 6.965 4.420 -0.044 1.00 95.31 83 LEU A O 1
ATOM 580 N N . PHE A 1 84 ? 6.577 2.721 1.361 1.00 97.25 84 PHE A N 1
ATOM 581 C CA . PHE A 1 84 ? 5.192 3.066 1.667 1.00 97.25 84 PHE A CA 1
ATOM 582 C C . PHE A 1 84 ? 5.114 3.406 3.145 1.00 97.25 84 PHE A C 1
ATOM 584 O O . PHE A 1 84 ? 5.387 2.552 3.983 1.00 97.25 84 PHE A O 1
ATOM 591 N N . ALA A 1 85 ? 4.756 4.640 3.476 1.00 98.25 85 ALA A N 1
ATOM 592 C CA . ALA A 1 85 ? 4.679 5.097 4.854 1.00 98.25 85 ALA A CA 1
ATOM 593 C C . ALA A 1 85 ? 3.298 5.661 5.179 1.00 98.25 85 ALA A C 1
ATOM 595 O O . ALA A 1 85 ? 2.626 6.189 4.296 1.00 98.25 85 ALA A O 1
ATOM 596 N N . SER A 1 86 ? 2.887 5.600 6.442 1.00 98.56 86 SER A N 1
ATOM 597 C CA . SER A 1 86 ? 1.689 6.289 6.928 1.00 98.56 86 SER A CA 1
ATOM 598 C C . SER A 1 86 ? 2.010 7.244 8.075 1.00 98.56 86 SER A C 1
ATOM 600 O O . SER A 1 86 ? 2.997 7.086 8.788 1.00 98.56 86 SER A O 1
ATOM 602 N N . ASN A 1 87 ? 1.159 8.250 8.271 1.00 98.00 87 ASN A N 1
ATOM 603 C CA . ASN A 1 87 ? 1.264 9.173 9.407 1.00 98.00 87 ASN A CA 1
ATOM 604 C C . ASN A 1 87 ? 0.727 8.587 10.732 1.00 98.00 87 ASN A C 1
ATOM 606 O O . ASN A 1 87 ? 1.004 9.142 11.794 1.00 98.00 87 ASN A O 1
ATOM 610 N N . THR A 1 88 ? -0.089 7.531 10.672 1.00 98.00 88 THR A N 1
ATOM 611 C CA . THR A 1 88 ? -0.728 6.861 11.817 1.00 98.00 88 THR A CA 1
ATOM 612 C C . THR A 1 88 ? -1.203 5.450 11.422 1.00 98.00 88 THR A C 1
ATOM 614 O O . THR A 1 88 ? -1.026 5.039 10.274 1.00 98.00 88 THR A O 1
ATOM 617 N N . GLY A 1 89 ? -1.790 4.704 12.354 1.00 96.69 89 GLY A N 1
ATOM 618 C CA . GLY A 1 89 ? -2.093 3.277 12.212 1.00 96.69 89 GLY A CA 1
ATOM 619 C C . GLY A 1 89 ? -0.878 2.405 12.525 1.00 96.69 89 GLY A C 1
ATOM 620 O O . GLY A 1 89 ? 0.214 2.919 12.775 1.00 96.69 89 GLY A O 1
ATOM 621 N N . SER A 1 90 ? -1.083 1.093 12.533 1.00 98.00 90 SER A N 1
ATOM 622 C CA . SER A 1 90 ? -0.039 0.101 12.805 1.00 98.00 90 SER A CA 1
ATOM 623 C C . SER A 1 90 ? -0.372 -1.230 12.134 1.00 98.00 90 SER A C 1
ATOM 625 O O . SER A 1 90 ? -1.503 -1.470 11.737 1.00 98.00 90 SER A O 1
ATOM 627 N N . PHE A 1 91 ? 0.598 -2.124 12.003 1.00 98.19 91 PHE A N 1
ATOM 628 C CA . PHE A 1 91 ? 0.355 -3.547 11.785 1.00 98.19 91 PHE A CA 1
ATOM 629 C C . PHE A 1 91 ? 0.279 -4.270 13.129 1.00 98.19 91 PHE A C 1
ATOM 631 O O . PHE A 1 91 ? 1.055 -3.969 14.040 1.00 98.19 91 PHE A O 1
ATOM 638 N N . ASP A 1 92 ? -0.600 -5.263 13.247 1.00 96.31 92 ASP A N 1
ATOM 639 C CA . ASP A 1 92 ? -0.682 -6.139 14.423 1.00 96.31 92 ASP A CA 1
ATOM 640 C C . ASP A 1 92 ? 0.459 -7.177 14.431 1.00 96.31 92 ASP A C 1
ATOM 642 O O . ASP A 1 92 ? 0.256 -8.384 14.365 1.00 96.31 92 ASP A O 1
ATOM 646 N N . ILE A 1 93 ? 1.705 -6.693 14.469 1.00 96.56 93 ILE A N 1
ATOM 647 C CA . ILE A 1 93 ? 2.917 -7.529 14.453 1.00 96.56 93 ILE A CA 1
ATOM 648 C C . ILE A 1 93 ? 2.988 -8.406 15.710 1.00 96.56 93 ILE A C 1
ATOM 650 O O . ILE A 1 93 ? 3.512 -9.516 15.670 1.00 96.56 93 ILE A O 1
ATOM 654 N N . ALA A 1 94 ? 2.426 -7.938 16.827 1.00 91.50 94 ALA A N 1
ATOM 655 C CA . ALA A 1 94 ? 2.433 -8.661 18.093 1.00 91.50 94 ALA A CA 1
ATOM 656 C C . ALA A 1 94 ? 1.641 -9.982 18.051 1.00 91.50 94 ALA A C 1
ATOM 658 O O . ALA A 1 94 ? 1.936 -10.877 18.847 1.00 91.50 94 ALA A O 1
ATOM 659 N N . SER A 1 95 ? 0.659 -10.113 17.152 1.00 92.38 95 SER A N 1
ATOM 660 C CA . SER A 1 95 ? -0.095 -11.359 16.957 1.00 92.38 95 SER A CA 1
ATOM 661 C C . SER A 1 95 ? 0.527 -12.304 15.925 1.00 92.38 95 SER A C 1
ATOM 663 O O . SER A 1 95 ? 0.120 -13.464 15.848 1.00 92.38 95 SER A O 1
ATOM 665 N N . MET A 1 96 ? 1.537 -11.849 15.176 1.00 96.81 96 MET A N 1
ATOM 666 C CA . MET A 1 96 ? 2.191 -12.638 14.133 1.00 96.81 96 MET A CA 1
ATOM 667 C C . MET A 1 96 ? 3.190 -13.651 14.703 1.00 96.81 96 MET A C 1
ATOM 669 O O . MET A 1 96 ? 3.874 -13.421 15.702 1.00 96.81 96 MET A O 1
ATOM 673 N N . SER A 1 97 ? 3.328 -14.773 14.005 1.00 97.88 97 SER A N 1
ATOM 674 C CA . SER A 1 97 ? 4.341 -15.806 14.212 1.00 97.88 97 SER A CA 1
ATOM 675 C C . SER A 1 97 ? 5.105 -16.088 12.918 1.00 97.88 97 SER A C 1
ATOM 677 O O . SER A 1 97 ? 4.588 -15.940 11.813 1.00 97.88 97 SER A O 1
ATOM 679 N N . VAL A 1 98 ? 6.361 -16.526 13.040 1.00 98.06 98 VAL A N 1
ATOM 680 C CA . VAL A 1 98 ? 7.154 -16.951 11.874 1.00 98.06 98 VAL A CA 1
ATOM 681 C C . VAL A 1 98 ? 6.451 -18.101 11.152 1.00 98.06 98 VAL A C 1
ATOM 683 O O . VAL A 1 98 ? 6.120 -19.113 11.772 1.00 98.06 98 VAL A O 1
ATOM 686 N N . GLY A 1 99 ? 6.266 -17.948 9.840 1.00 97.12 99 GLY A N 1
ATOM 687 C CA . GLY A 1 99 ? 5.524 -18.873 8.985 1.00 97.12 99 GLY A CA 1
ATOM 688 C C . GLY A 1 99 ? 4.055 -18.505 8.757 1.00 97.12 99 GLY A C 1
ATOM 689 O O . GLY A 1 99 ? 3.413 -19.154 7.929 1.00 97.12 99 GLY A O 1
ATOM 690 N N . ASP A 1 100 ? 3.525 -17.481 9.431 1.00 98.12 100 ASP A N 1
ATOM 691 C CA . ASP A 1 100 ? 2.158 -17.015 9.193 1.00 98.12 100 ASP A CA 1
ATOM 692 C C . ASP A 1 100 ? 2.016 -16.407 7.796 1.00 98.12 100 ASP A C 1
ATOM 694 O O . ASP A 1 100 ? 2.894 -15.685 7.320 1.00 98.12 100 ASP A O 1
ATOM 698 N N . VAL A 1 101 ? 0.880 -16.674 7.148 1.00 98.00 101 VAL A N 1
ATOM 699 C CA . VAL A 1 101 ? 0.486 -16.022 5.895 1.00 98.00 101 VAL A CA 1
ATOM 700 C C . VAL A 1 101 ? -0.332 -14.783 6.247 1.00 98.00 101 VAL A C 1
ATOM 702 O O . VAL A 1 101 ? -1.451 -14.907 6.737 1.00 98.00 101 VAL A O 1
ATOM 705 N N . ILE A 1 102 ? 0.213 -13.599 5.976 1.00 98.25 102 ILE A N 1
ATOM 706 C CA . ILE A 1 102 ? -0.399 -12.303 6.323 1.00 98.25 102 ILE A CA 1
ATOM 707 C C . ILE A 1 102 ? -1.047 -11.603 5.121 1.00 98.25 102 ILE A C 1
ATOM 709 O O . ILE A 1 102 ? -1.486 -10.458 5.219 1.00 98.25 102 ILE A O 1
ATOM 713 N N . GLY A 1 103 ? -1.076 -12.262 3.963 1.00 98.25 103 GLY A N 1
ATOM 714 C CA . GLY A 1 103 ? -1.615 -11.687 2.739 1.00 98.25 103 GLY A CA 1
ATOM 715 C C . GLY A 1 103 ? -1.223 -12.441 1.474 1.00 98.25 103 GLY A C 1
ATOM 716 O O . GLY A 1 103 ? -0.639 -13.529 1.520 1.00 98.25 103 GLY A O 1
ATOM 717 N N . THR A 1 104 ? -1.521 -11.830 0.334 1.00 98.19 104 THR A N 1
ATOM 718 C CA . THR A 1 104 ? -1.204 -12.333 -1.009 1.00 98.19 104 THR A CA 1
ATOM 719 C C . THR A 1 104 ? -0.635 -11.226 -1.882 1.00 98.19 104 THR A C 1
ATOM 721 O O . THR A 1 104 ? -0.882 -10.047 -1.623 1.00 98.19 104 THR A O 1
ATOM 724 N N . ALA A 1 105 ? 0.085 -11.587 -2.942 1.00 97.38 105 ALA A N 1
ATOM 725 C CA . ALA A 1 105 ? 0.441 -10.631 -3.980 1.00 97.38 105 ALA A CA 1
ATOM 726 C C . ALA A 1 105 ? 0.296 -11.204 -5.391 1.00 97.38 105 ALA A C 1
ATOM 728 O O . ALA A 1 105 ? 0.623 -12.362 -5.639 1.00 97.38 105 ALA A O 1
ATOM 729 N N . ASP A 1 106 ? -0.147 -10.360 -6.317 1.00 96.38 106 ASP A N 1
ATOM 730 C CA . ASP A 1 106 ? -0.136 -10.616 -7.753 1.00 96.38 106 ASP A CA 1
ATOM 731 C C . ASP A 1 106 ? 0.982 -9.787 -8.383 1.00 96.38 106 ASP A C 1
ATOM 733 O O . ASP A 1 106 ? 0.975 -8.554 -8.323 1.00 96.38 106 ASP A O 1
ATOM 737 N N . LEU A 1 107 ? 1.960 -10.464 -8.978 1.00 94.19 107 LEU A N 1
ATOM 738 C CA . LEU A 1 107 ? 3.132 -9.848 -9.588 1.00 94.19 107 LEU A CA 1
ATOM 739 C C . LEU A 1 107 ? 3.119 -10.108 -11.092 1.00 94.19 107 LEU A C 1
ATOM 741 O O . LEU A 1 107 ? 2.901 -11.231 -11.544 1.00 94.19 107 LEU A O 1
ATOM 745 N N . SER A 1 108 ? 3.398 -9.072 -11.868 1.00 93.19 108 SER A N 1
ATOM 746 C CA . SER A 1 108 ? 3.489 -9.102 -13.321 1.00 93.19 108 SER A CA 1
ATOM 747 C C . SER A 1 108 ? 4.749 -8.370 -13.763 1.00 93.19 108 SER A C 1
ATOM 749 O O . SER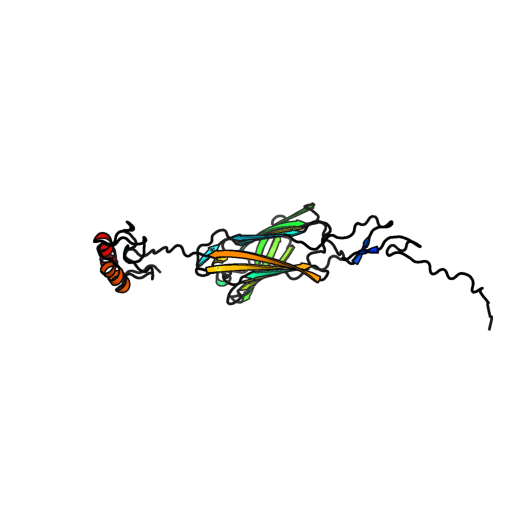 A 1 108 ? 5.001 -7.246 -13.334 1.00 93.19 108 SER A O 1
ATOM 751 N N . ALA A 1 109 ? 5.531 -8.996 -14.636 1.00 89.88 109 ALA A N 1
ATOM 752 C CA . ALA A 1 109 ? 6.729 -8.419 -15.234 1.00 89.88 109 ALA A CA 1
ATOM 753 C C . ALA A 1 109 ? 6.783 -8.735 -16.733 1.00 89.88 109 ALA A C 1
ATOM 755 O O . ALA A 1 109 ? 6.090 -9.636 -17.223 1.00 89.88 109 ALA A O 1
ATOM 756 N N . ASN A 1 110 ? 7.634 -8.011 -17.464 1.00 89.12 110 ASN A N 1
ATOM 757 C CA . ASN A 1 110 ? 7.763 -8.130 -18.917 1.00 89.12 110 ASN A CA 1
ATOM 758 C C . ASN A 1 110 ? 6.414 -7.973 -19.631 1.00 89.12 110 ASN A C 1
ATOM 760 O O . ASN A 1 110 ? 6.041 -8.804 -20.463 1.00 89.12 110 ASN A O 1
ATOM 764 N N . ASN A 1 111 ? 5.661 -6.933 -19.258 1.00 88.75 111 ASN A N 1
ATOM 765 C CA . ASN A 1 111 ? 4.337 -6.638 -19.807 1.00 88.75 111 ASN A CA 1
ATOM 766 C C . ASN A 1 111 ? 3.352 -7.825 -19.699 1.00 88.75 111 ASN A C 1
ATOM 768 O O . ASN A 1 111 ? 2.631 -8.147 -20.645 1.00 88.75 111 ASN A O 1
ATOM 772 N N . GLY A 1 112 ? 3.371 -8.534 -18.565 1.00 88.62 112 GLY A N 1
ATOM 773 C CA . GLY A 1 112 ? 2.497 -9.683 -18.306 1.00 88.62 112 GLY A CA 1
ATOM 774 C C . GLY A 1 112 ? 2.959 -11.012 -18.901 1.00 88.62 112 GLY A C 1
ATOM 775 O O . GLY A 1 112 ? 2.251 -12.008 -18.759 1.00 88.62 112 GLY A O 1
ATOM 776 N N . ALA A 1 113 ? 4.135 -11.074 -19.534 1.00 90.56 113 ALA A N 1
ATOM 777 C CA . ALA A 1 113 ? 4.704 -12.347 -19.976 1.00 90.56 113 ALA A CA 1
ATOM 778 C C . ALA A 1 113 ? 5.093 -13.248 -18.790 1.00 90.56 113 ALA A C 1
ATOM 780 O O . ALA A 1 113 ? 4.986 -14.470 -18.884 1.00 90.56 113 ALA A O 1
ATOM 781 N N . ASN A 1 114 ? 5.507 -12.639 -17.676 1.00 90.38 114 ASN A N 1
ATOM 782 C CA . ASN A 1 114 ? 5.770 -13.322 -16.418 1.00 90.38 114 ASN A CA 1
ATOM 783 C C . ASN A 1 114 ? 4.720 -12.889 -15.401 1.00 90.38 114 ASN A C 1
ATOM 785 O O . ASN A 1 114 ? 4.618 -11.702 -15.101 1.00 90.38 114 ASN A O 1
ATOM 789 N N . THR A 1 115 ? 3.958 -13.842 -14.871 1.00 93.50 115 THR A N 1
ATOM 790 C CA . THR A 1 115 ? 2.978 -13.591 -13.810 1.00 93.50 115 THR A CA 1
ATOM 791 C C . THR A 1 115 ? 3.191 -14.569 -12.670 1.00 93.50 115 THR A C 1
ATOM 793 O O . THR A 1 115 ? 3.454 -15.752 -12.898 1.00 93.50 115 THR A O 1
ATOM 796 N N . PHE A 1 116 ? 3.093 -14.066 -11.446 1.00 94.56 116 PHE A N 1
ATOM 797 C CA . PHE A 1 116 ? 3.239 -14.841 -10.225 1.00 94.56 116 PHE A CA 1
ATOM 798 C C . PHE A 1 116 ? 2.111 -14.475 -9.274 1.00 94.56 116 PHE A C 1
ATOM 800 O O . PHE A 1 116 ? 1.787 -13.300 -9.121 1.00 94.56 116 PHE A O 1
ATOM 807 N N . ILE A 1 117 ? 1.551 -15.486 -8.623 1.00 96.00 117 ILE A N 1
ATOM 808 C CA . ILE A 1 117 ? 0.629 -15.303 -7.508 1.00 96.00 117 ILE A CA 1
ATOM 809 C C . ILE A 1 117 ? 1.373 -15.812 -6.286 1.00 96.00 117 ILE A C 1
ATOM 811 O O . ILE A 1 117 ? 1.855 -16.947 -6.284 1.00 96.00 117 ILE A O 1
ATOM 815 N N . THR A 1 118 ? 1.511 -14.980 -5.266 1.00 97.25 118 THR A N 1
ATOM 816 C CA . THR A 1 118 ? 2.320 -15.296 -4.094 1.00 97.25 118 THR A CA 1
ATOM 817 C C . THR A 1 118 ? 1.520 -15.199 -2.809 1.00 97.25 118 THR A C 1
ATOM 819 O O . THR A 1 118 ? 0.517 -14.489 -2.710 1.00 97.25 118 THR A O 1
ATOM 822 N N . GLN A 1 119 ? 1.984 -15.930 -1.803 1.00 98.06 119 GLN A N 1
ATOM 823 C CA . GLN A 1 119 ? 1.623 -15.690 -0.414 1.00 98.06 119 GLN A CA 1
ATOM 824 C C . GLN A 1 119 ? 2.682 -14.806 0.239 1.00 98.06 119 GLN A C 1
ATOM 826 O O . GLN A 1 119 ? 3.878 -14.958 -0.021 1.00 98.06 119 GLN A O 1
ATOM 831 N N . LEU A 1 120 ? 2.227 -13.898 1.100 1.00 98.19 120 LEU A N 1
ATOM 832 C CA . LEU A 1 120 ? 3.078 -13.053 1.928 1.00 98.19 120 LEU A CA 1
ATOM 833 C C . LEU A 1 120 ? 3.264 -13.743 3.277 1.00 98.19 120 LEU A C 1
ATOM 835 O O . LEU A 1 120 ? 2.322 -13.825 4.065 1.00 98.19 120 LEU A O 1
ATOM 839 N N . ILE A 1 121 ? 4.457 -14.280 3.511 1.00 98.00 121 ILE A N 1
ATOM 840 C CA . ILE A 1 121 ? 4.772 -15.121 4.668 1.00 98.00 121 ILE A CA 1
ATOM 841 C C . ILE A 1 121 ? 5.712 -14.373 5.604 1.00 98.00 121 ILE A C 1
ATOM 843 O O . ILE A 1 121 ? 6.704 -13.799 5.158 1.00 98.00 121 ILE A O 1
ATOM 847 N N . VAL A 1 122 ? 5.439 -14.415 6.905 1.00 98.25 122 VAL A N 1
ATOM 848 C CA . VAL A 1 122 ? 6.355 -13.902 7.928 1.00 98.25 122 VAL A CA 1
ATOM 849 C C . VAL A 1 122 ? 7.629 -14.749 7.934 1.00 98.25 122 VAL A C 1
ATOM 851 O O . VAL A 1 122 ? 7.620 -15.896 8.382 1.00 98.25 122 VAL A O 1
ATOM 854 N N . ASP A 1 123 ? 8.728 -14.181 7.441 1.00 97.56 123 ASP A N 1
ATOM 855 C CA . ASP A 1 123 ? 10.038 -14.838 7.371 1.00 97.56 123 ASP A CA 1
ATOM 856 C C . ASP A 1 123 ? 10.774 -14.741 8.712 1.00 97.56 123 ASP A C 1
ATOM 858 O O . ASP A 1 123 ? 11.273 -15.734 9.244 1.00 97.56 123 ASP A O 1
ATOM 862 N N . SER A 1 124 ? 10.789 -13.547 9.310 1.00 97.50 124 SER A N 1
ATOM 863 C CA . SER A 1 124 ? 11.356 -13.331 10.641 1.00 97.50 124 SER A CA 1
ATOM 864 C C . SER A 1 124 ? 10.714 -12.147 11.361 1.00 97.50 124 SER A C 1
ATOM 866 O O . SER A 1 124 ? 10.301 -11.171 10.742 1.00 97.50 124 SER A O 1
ATOM 868 N N . ILE A 1 125 ? 10.649 -12.231 12.691 1.00 97.50 125 ILE A N 1
ATOM 869 C CA . ILE A 1 125 ? 10.199 -11.144 13.568 1.00 97.50 125 ILE A CA 1
ATOM 870 C C . ILE A 1 125 ? 11.447 -10.548 14.217 1.00 97.50 125 ILE A C 1
ATOM 872 O O . ILE A 1 125 ? 12.114 -11.212 15.015 1.00 97.50 125 ILE A O 1
ATOM 876 N N . VAL A 1 126 ? 11.790 -9.317 13.838 1.00 96.81 126 VAL A N 1
ATOM 877 C CA . VAL A 1 126 ? 12.988 -8.615 14.322 1.00 96.81 126 VAL A CA 1
ATOM 878 C C . VAL A 1 126 ? 12.718 -8.002 15.697 1.00 96.81 126 VAL A C 1
ATOM 880 O O . VAL A 1 126 ? 13.563 -8.068 16.592 1.00 96.81 126 VAL A O 1
ATOM 883 N N . SER A 1 127 ? 11.522 -7.438 15.886 1.00 96.38 127 SER A N 1
ATOM 884 C CA . SER A 1 127 ? 11.037 -6.899 17.160 1.00 96.38 127 SER A CA 1
ATOM 885 C C . SER A 1 127 ? 9.502 -6.909 17.206 1.00 96.38 127 SER A C 1
ATOM 887 O O . SER A 1 127 ? 8.860 -7.354 16.261 1.00 96.38 127 SER A O 1
ATOM 889 N N . SER A 1 128 ? 8.897 -6.394 18.283 1.00 93.94 128 SER A N 1
ATOM 890 C CA . SER A 1 128 ? 7.441 -6.180 18.350 1.00 93.94 128 SER A CA 1
ATOM 891 C C . SER A 1 128 ? 6.915 -5.192 17.307 1.00 93.94 128 SER A C 1
ATOM 893 O O . SER A 1 128 ? 5.717 -5.171 17.053 1.00 93.94 128 SER A O 1
ATOM 895 N N . ASP A 1 129 ? 7.801 -4.383 16.725 1.00 96.38 129 ASP A N 1
ATOM 896 C CA . ASP A 1 129 ? 7.457 -3.331 15.776 1.00 96.38 129 ASP A CA 1
ATOM 897 C C . ASP A 1 129 ? 8.011 -3.605 14.376 1.00 96.38 129 ASP A C 1
ATOM 899 O O . ASP A 1 129 ? 7.718 -2.845 13.467 1.00 96.38 129 ASP A O 1
ATOM 903 N N . GLU A 1 130 ? 8.800 -4.661 14.165 1.00 97.69 130 GLU A N 1
ATOM 904 C CA . GLU A 1 130 ? 9.486 -4.901 12.892 1.00 97.69 130 GLU A CA 1
ATOM 905 C C . GLU A 1 130 ? 9.431 -6.375 12.492 1.00 97.69 130 GLU A C 1
ATOM 907 O O . GLU A 1 130 ? 9.867 -7.259 13.239 1.00 97.69 130 GLU A O 1
ATOM 912 N N . VAL A 1 131 ? 8.942 -6.627 11.279 1.00 98.12 131 VAL A N 1
ATOM 913 C CA . VAL A 1 131 ? 8.804 -7.959 10.690 1.00 98.12 131 VAL A CA 1
ATOM 914 C C . VAL A 1 131 ? 9.319 -7.966 9.250 1.00 98.12 131 VAL A C 1
ATOM 916 O O . VAL A 1 131 ? 9.084 -7.034 8.481 1.00 98.12 131 VAL A O 1
ATOM 919 N N . VAL A 1 132 ? 10.028 -9.029 8.879 1.00 97.62 132 VAL A N 1
ATOM 920 C CA . VAL A 1 132 ? 10.456 -9.290 7.501 1.00 97.62 132 VAL A CA 1
ATOM 921 C C . VAL A 1 132 ? 9.488 -10.283 6.879 1.00 97.62 132 VAL A C 1
ATOM 923 O O . VAL A 1 132 ? 9.210 -11.343 7.444 1.00 97.62 132 VAL A O 1
ATOM 926 N N . VAL A 1 133 ? 8.984 -9.935 5.702 1.00 98.00 133 VAL A N 1
ATOM 927 C CA . VAL A 1 133 ? 7.973 -10.694 4.971 1.00 98.00 133 VAL A CA 1
ATOM 928 C C . VAL A 1 133 ? 8.577 -11.184 3.666 1.00 98.00 133 VAL A C 1
ATOM 930 O O . VAL A 1 133 ? 9.198 -10.420 2.927 1.00 98.00 133 VAL A O 1
ATOM 933 N N . GLN A 1 134 ? 8.388 -12.464 3.374 1.00 96.69 134 GLN A N 1
ATOM 934 C CA . GLN A 1 134 ? 8.796 -13.104 2.135 1.00 96.69 134 GLN A CA 1
ATOM 935 C C . GLN A 1 134 ? 7.595 -13.291 1.210 1.00 96.69 134 GLN A C 1
ATOM 937 O O . GLN A 1 134 ? 6.533 -13.748 1.625 1.00 96.69 134 GLN A O 1
ATOM 942 N N . SER A 1 135 ? 7.790 -12.978 -0.067 1.00 95.94 135 SER A N 1
ATOM 943 C CA . SER A 1 135 ? 6.844 -13.282 -1.137 1.00 95.94 135 SER A CA 1
ATOM 944 C C . SER A 1 135 ? 7.184 -14.651 -1.729 1.00 95.94 135 SER A C 1
ATOM 946 O O . SER A 1 135 ? 8.269 -14.827 -2.292 1.00 95.94 135 SER A O 1
ATOM 948 N N . LEU A 1 136 ? 6.290 -15.631 -1.579 1.00 95.75 136 LEU A N 1
ATOM 949 C CA . LEU A 1 136 ? 6.495 -17.018 -2.013 1.00 95.75 136 LEU A CA 1
ATOM 950 C C . LEU A 1 136 ? 5.490 -17.402 -3.105 1.00 95.75 136 LEU A C 1
ATOM 952 O O . LEU A 1 136 ? 4.286 -17.385 -2.850 1.00 95.75 136 LEU A O 1
ATOM 956 N N . ASP A 1 137 ? 5.958 -17.774 -4.301 1.00 95.88 137 ASP A N 1
ATOM 957 C CA . ASP A 1 137 ? 5.074 -18.220 -5.391 1.00 95.88 137 ASP A CA 1
ATOM 958 C C . ASP A 1 137 ? 4.314 -19.492 -5.003 1.00 95.88 137 ASP A C 1
ATOM 960 O O . ASP A 1 137 ? 4.915 -20.522 -4.686 1.00 95.88 137 ASP A O 1
ATOM 964 N N . ILE A 1 138 ? 2.983 -19.437 -5.084 1.00 95.00 138 ILE A N 1
ATOM 965 C CA . ILE A 1 138 ? 2.104 -20.539 -4.679 1.00 95.00 138 ILE A CA 1
ATOM 966 C C . ILE A 1 138 ? 2.247 -21.773 -5.573 1.00 95.00 138 ILE A C 1
ATOM 968 O O . ILE A 1 138 ? 1.913 -22.881 -5.153 1.00 95.00 138 ILE A O 1
ATOM 972 N N . ASN A 1 139 ? 2.714 -21.594 -6.813 1.00 93.56 139 ASN A N 1
ATOM 973 C CA . ASN A 1 139 ? 2.796 -22.684 -7.781 1.00 93.56 139 ASN A CA 1
ATOM 974 C C . ASN A 1 139 ? 4.116 -23.446 -7.667 1.00 93.56 139 ASN A C 1
ATOM 976 O O . ASN A 1 139 ? 4.134 -24.675 -7.760 1.00 93.56 139 ASN A O 1
ATOM 980 N N . THR A 1 140 ? 5.225 -22.722 -7.495 1.00 93.56 140 THR A N 1
ATOM 981 C CA . THR A 1 140 ? 6.574 -23.309 -7.494 1.00 93.56 140 THR A CA 1
ATOM 982 C C . THR A 1 140 ? 7.202 -23.419 -6.108 1.00 93.56 140 THR A C 1
ATOM 984 O O . THR A 1 140 ? 8.150 -24.186 -5.940 1.00 93.56 140 THR A O 1
ATOM 987 N N . GLY A 1 141 ? 6.696 -22.679 -5.117 1.00 91.75 141 GLY A N 1
ATOM 988 C CA . GLY A 1 141 ? 7.336 -22.537 -3.810 1.00 91.75 141 GLY A CA 1
ATOM 989 C C . GLY A 1 141 ? 8.658 -21.764 -3.870 1.00 91.75 141 GLY A C 1
ATOM 990 O O . GLY A 1 141 ? 9.492 -21.921 -2.981 1.00 91.75 141 GLY A O 1
ATOM 991 N N . LEU A 1 142 ? 8.890 -20.984 -4.932 1.00 92.00 142 LEU A N 1
ATOM 992 C CA . LEU A 1 142 ? 10.088 -20.165 -5.086 1.00 92.00 142 LEU A CA 1
ATOM 993 C C . LEU A 1 142 ? 9.919 -18.829 -4.339 1.00 92.00 142 LEU A C 1
ATOM 995 O O . LEU A 1 142 ? 8.940 -18.120 -4.592 1.00 92.00 142 LEU A O 1
ATOM 999 N N . PRO A 1 143 ? 10.865 -18.444 -3.462 1.00 92.62 143 PRO A N 1
ATOM 1000 C CA . PRO A 1 143 ? 10.905 -17.096 -2.904 1.00 92.62 143 PRO A CA 1
ATOM 1001 C C . PRO A 1 143 ? 11.232 -16.077 -3.999 1.00 92.62 143 PRO A C 1
ATOM 1003 O O . PRO A 1 143 ? 12.264 -16.196 -4.660 1.00 92.62 143 PRO A O 1
ATOM 1006 N N . LEU A 1 144 ? 10.367 -15.080 -4.188 1.00 90.31 144 LEU A N 1
ATOM 1007 C CA . LEU A 1 144 ? 10.532 -14.035 -5.208 1.00 90.31 144 LEU A CA 1
ATOM 1008 C C . LEU A 1 144 ? 11.124 -12.736 -4.653 1.00 90.31 144 LEU A C 1
ATOM 1010 O O . LEU A 1 144 ? 11.591 -11.899 -5.418 1.00 90.31 144 LEU A O 1
ATOM 1014 N N . GLY A 1 145 ? 11.137 -12.571 -3.331 1.00 89.62 145 GLY A N 1
ATOM 1015 C CA . GLY A 1 145 ? 11.734 -11.415 -2.675 1.00 89.62 145 GLY A CA 1
ATOM 1016 C C . GLY A 1 145 ? 11.312 -11.292 -1.219 1.00 89.62 145 GLY A C 1
ATOM 1017 O O . GLY A 1 145 ? 10.449 -12.033 -0.740 1.00 89.62 145 GLY A O 1
ATOM 1018 N N . THR A 1 146 ? 11.924 -10.338 -0.525 1.00 93.31 146 THR A N 1
ATOM 1019 C CA . THR A 1 146 ? 11.597 -9.982 0.858 1.00 93.31 146 THR A CA 1
ATOM 1020 C C . THR A 1 146 ? 11.453 -8.475 0.995 1.00 93.31 146 THR A C 1
ATOM 1022 O O . THR A 1 146 ? 12.184 -7.725 0.348 1.00 93.31 146 THR A O 1
ATOM 1025 N N . PHE A 1 147 ? 10.572 -8.036 1.882 1.00 95.88 147 PHE A N 1
ATOM 1026 C CA . PHE A 1 147 ? 10.434 -6.639 2.282 1.00 95.88 147 PHE A CA 1
ATOM 1027 C C . PHE A 1 147 ? 10.216 -6.553 3.793 1.00 95.88 147 PHE A C 1
ATOM 1029 O O . PHE A 1 147 ? 9.870 -7.543 4.441 1.00 95.88 147 PHE A O 1
ATOM 1036 N N . THR A 1 148 ? 10.434 -5.373 4.356 1.00 97.31 148 THR A N 1
ATOM 1037 C CA . THR A 1 148 ? 10.294 -5.126 5.792 1.00 97.31 148 THR A CA 1
ATOM 1038 C C . THR A 1 148 ? 9.043 -4.302 6.053 1.00 97.31 148 THR A C 1
ATOM 1040 O O . THR A 1 148 ? 8.786 -3.324 5.352 1.00 97.31 148 THR A O 1
ATOM 1043 N N . ILE A 1 149 ? 8.285 -4.680 7.079 1.00 98.31 149 ILE A N 1
ATOM 1044 C CA . ILE A 1 149 ? 7.222 -3.869 7.671 1.00 98.31 149 ILE A CA 1
ATOM 1045 C C . ILE A 1 149 ? 7.710 -3.407 9.044 1.00 98.31 149 ILE A C 1
ATOM 1047 O O . ILE A 1 149 ? 8.131 -4.220 9.866 1.00 98.31 149 ILE A O 1
ATOM 1051 N N . LEU A 1 150 ? 7.633 -2.104 9.286 1.00 98.38 150 LEU A N 1
ATOM 1052 C CA . LEU A 1 150 ? 7.997 -1.450 10.534 1.00 98.38 150 LEU A CA 1
ATOM 1053 C C . LEU A 1 150 ? 6.828 -0.583 11.014 1.00 98.38 150 LEU A C 1
ATOM 1055 O O . LEU A 1 150 ? 6.392 0.309 10.292 1.00 98.38 150 LEU A O 1
ATOM 1059 N N . ASN A 1 151 ? 6.363 -0.784 12.241 1.00 98.06 151 ASN A N 1
ATOM 1060 C CA . ASN A 1 151 ? 5.509 0.171 12.935 1.00 98.06 151 ASN A CA 1
ATOM 1061 C C . ASN A 1 151 ? 6.362 1.352 13.394 1.00 98.06 151 ASN A C 1
ATOM 1063 O O . ASN A 1 151 ? 7.250 1.222 14.238 1.00 98.06 151 ASN A O 1
ATOM 1067 N N . THR A 1 152 ? 6.091 2.527 12.836 1.00 94.94 152 THR A N 1
ATOM 1068 C CA . THR A 1 152 ? 6.646 3.776 13.343 1.00 94.94 152 THR A CA 1
ATOM 1069 C C . THR A 1 152 ? 5.737 4.275 14.465 1.00 94.94 152 THR A C 1
ATOM 1071 O O . THR A 1 152 ? 4.537 4.039 14.466 1.00 94.94 152 THR A O 1
ATOM 1074 N N . ASN A 1 153 ? 6.275 4.940 15.484 1.00 87.31 153 ASN A N 1
ATOM 1075 C CA . ASN A 1 153 ? 5.436 5.517 16.537 1.00 87.31 153 ASN A CA 1
ATOM 1076 C C . ASN A 1 153 ? 5.315 7.035 16.311 1.00 87.31 153 ASN A C 1
ATOM 1078 O O . ASN A 1 153 ? 6.218 7.760 16.748 1.00 87.31 153 ASN A O 1
ATOM 1082 N N . PRO A 1 154 ? 4.256 7.537 15.631 1.00 91.06 154 PRO A N 1
ATOM 1083 C CA . PRO A 1 154 ? 3.116 6.830 15.008 1.00 91.06 154 PRO A CA 1
ATOM 1084 C C . PRO A 1 154 ? 3.351 6.411 13.536 1.00 91.06 154 PRO A C 1
ATOM 1086 O O . PRO A 1 154 ? 4.286 6.902 12.899 1.00 91.06 154 PRO A O 1
ATOM 1089 N N . GLY A 1 155 ? 2.490 5.536 12.994 1.00 96.88 155 GLY A N 1
ATOM 1090 C CA . GLY A 1 155 ? 2.457 5.147 11.577 1.00 96.88 155 GLY A CA 1
ATOM 1091 C C . GLY A 1 155 ? 3.072 3.787 11.242 1.00 96.88 155 GLY A C 1
ATOM 1092 O O . GLY A 1 155 ? 3.385 2.971 12.105 1.00 96.88 155 GLY A O 1
ATOM 1093 N N . VAL A 1 156 ? 3.260 3.546 9.948 1.00 98.19 156 VAL A N 1
ATOM 1094 C CA . VAL A 1 156 ? 3.959 2.364 9.434 1.00 98.19 156 VAL A CA 1
ATOM 1095 C C . VAL A 1 156 ? 4.946 2.754 8.345 1.00 98.19 156 VAL A C 1
ATOM 1097 O O . VAL A 1 156 ? 4.824 3.810 7.728 1.00 98.19 156 VAL A O 1
ATOM 1100 N N . SER A 1 157 ? 5.904 1.873 8.087 1.00 97.75 157 SER A N 1
ATOM 1101 C CA . SER A 1 157 ? 6.847 1.917 6.978 1.00 97.75 157 SER A CA 1
ATOM 1102 C C . SER A 1 157 ? 6.967 0.515 6.389 1.00 97.75 157 SER A C 1
ATOM 1104 O O . SER A 1 157 ? 7.407 -0.407 7.068 1.00 97.75 157 SER A O 1
ATOM 1106 N N . ILE A 1 158 ? 6.617 0.361 5.118 1.00 97.75 158 ILE A N 1
ATOM 1107 C CA . ILE A 1 158 ? 6.842 -0.844 4.325 1.00 97.75 158 ILE A CA 1
ATOM 1108 C C . ILE A 1 158 ? 7.936 -0.506 3.324 1.00 97.75 158 ILE A C 1
ATOM 1110 O O . ILE A 1 158 ? 7.751 0.370 2.476 1.00 97.75 158 ILE A O 1
ATOM 1114 N N . SER A 1 159 ? 9.079 -1.169 3.432 1.00 94.75 159 SER A N 1
ATOM 1115 C CA . SER A 1 159 ? 10.225 -0.915 2.567 1.00 94.75 159 SER A CA 1
ATOM 1116 C C . SER A 1 159 ? 10.671 -2.189 1.869 1.00 94.75 159 SER A C 1
ATOM 1118 O O . SER A 1 159 ? 10.933 -3.220 2.492 1.00 94.75 159 SER A O 1
ATOM 1120 N N . ALA A 1 160 ? 10.779 -2.106 0.548 1.00 86.06 160 ALA A N 1
ATOM 1121 C CA . ALA A 1 160 ? 11.477 -3.099 -0.247 1.00 86.06 160 ALA A CA 1
ATOM 1122 C C . ALA A 1 160 ? 12.880 -2.561 -0.535 1.00 86.06 160 ALA A C 1
ATOM 1124 O O . ALA A 1 160 ? 13.039 -1.445 -1.038 1.00 86.06 160 ALA A O 1
ATOM 1125 N N . SER A 1 161 ? 13.908 -3.339 -0.186 1.00 70.62 161 SER A N 1
ATOM 1126 C CA . SER A 1 161 ? 15.259 -3.048 -0.665 1.00 70.62 161 SER A CA 1
ATOM 1127 C C . SER A 1 161 ? 15.264 -3.197 -2.187 1.00 70.62 161 SER A C 1
ATOM 1129 O O . SER A 1 161 ? 14.572 -4.092 -2.683 1.00 70.62 161 SER A O 1
ATOM 1131 N N . PRO A 1 162 ? 15.998 -2.349 -2.927 1.00 63.38 162 PRO A N 1
ATOM 1132 C CA . PRO A 1 162 ? 16.049 -2.478 -4.368 1.00 63.38 162 PRO A CA 1
ATOM 1133 C C . PRO A 1 162 ? 16.468 -3.884 -4.783 1.00 63.38 162 PRO A C 1
ATOM 1135 O O . PRO A 1 162 ? 17.310 -4.523 -4.139 1.00 63.38 162 PRO A O 1
ATOM 1138 N N . GLY A 1 163 ? 15.851 -4.356 -5.865 1.00 62.16 163 GLY A N 1
ATOM 1139 C CA . GLY A 1 163 ? 16.283 -5.568 -6.540 1.00 62.16 163 GLY A CA 1
ATOM 1140 C C . GLY A 1 163 ? 17.755 -5.470 -6.945 1.00 62.16 163 GLY A C 1
ATOM 1141 O O . GLY A 1 163 ? 18.376 -4.406 -6.940 1.00 62.16 163 GLY A O 1
ATOM 1142 N N . VAL A 1 164 ? 18.353 -6.609 -7.283 1.00 63.09 164 VAL A N 1
ATOM 1143 C CA . VAL A 1 164 ? 19.666 -6.585 -7.932 1.00 63.09 164 VAL A CA 1
ATOM 1144 C C . VAL A 1 164 ? 19.475 -5.926 -9.293 1.00 63.09 164 VAL A C 1
ATOM 1146 O O . VAL A 1 164 ? 18.755 -6.501 -10.105 1.00 63.09 164 VAL A O 1
ATOM 1149 N N . ALA A 1 165 ? 20.131 -4.782 -9.522 1.00 68.75 165 ALA A N 1
ATOM 1150 C CA . ALA A 1 165 ? 20.131 -4.103 -10.816 1.00 68.75 165 ALA A CA 1
ATOM 1151 C C . ALA A 1 165 ? 20.396 -5.127 -11.923 1.00 68.75 165 ALA A C 1
ATOM 1153 O O . ALA A 1 165 ? 21.442 -5.793 -11.939 1.00 68.75 165 ALA A O 1
ATOM 1154 N N . ASP A 1 166 ? 19.422 -5.300 -12.809 1.00 71.06 166 ASP A N 1
ATOM 1155 C CA . ASP A 1 166 ? 19.420 -6.388 -13.787 1.00 71.06 166 ASP A CA 1
ATOM 1156 C C . ASP A 1 166 ? 20.285 -6.072 -15.024 1.00 71.06 166 ASP A C 1
ATOM 1158 O O . ASP A 1 166 ? 20.445 -6.896 -15.930 1.00 71.06 166 ASP A O 1
ATOM 1162 N N . GLY A 1 167 ? 20.916 -4.895 -15.014 1.00 79.06 167 GLY A N 1
ATOM 1163 C CA . GLY A 1 167 ? 21.824 -4.415 -16.044 1.00 79.06 167 GLY A CA 1
ATOM 1164 C C . GLY A 1 167 ? 21.121 -3.726 -17.210 1.00 79.06 167 GLY A C 1
ATOM 1165 O O . GLY A 1 167 ? 21.785 -3.442 -18.212 1.00 79.06 167 GLY A O 1
ATOM 1166 N N . ASN A 1 168 ? 19.817 -3.467 -17.098 1.00 83.50 168 ASN A N 1
ATOM 1167 C CA . ASN A 1 168 ? 19.075 -2.586 -17.987 1.00 83.50 168 ASN A CA 1
ATOM 1168 C C . ASN A 1 168 ? 18.828 -1.215 -17.305 1.00 83.50 168 ASN A C 1
ATOM 1170 O O . ASN A 1 168 ? 19.138 -1.037 -16.134 1.00 83.50 168 ASN A O 1
ATOM 1174 N N . ASN A 1 169 ? 18.336 -0.227 -18.062 1.00 85.31 169 ASN A N 1
ATOM 1175 C CA . ASN A 1 169 ? 17.983 1.101 -17.533 1.00 85.31 169 ASN A CA 1
ATOM 1176 C C . ASN A 1 169 ? 16.466 1.373 -17.572 1.00 85.31 169 ASN A C 1
ATOM 1178 O O . ASN A 1 169 ? 16.025 2.444 -17.159 1.00 85.31 169 ASN A O 1
ATOM 1182 N N . THR A 1 170 ? 15.674 0.472 -18.158 1.00 90.56 170 THR A N 1
ATOM 1183 C CA . THR A 1 170 ? 14.247 0.675 -18.433 1.00 90.56 170 THR A CA 1
ATOM 1184 C C . THR A 1 170 ? 13.464 -0.616 -18.284 1.00 90.56 170 THR A C 1
ATOM 1186 O O . THR A 1 170 ? 13.833 -1.637 -18.869 1.00 90.56 170 THR A O 1
ATOM 1189 N N . THR A 1 171 ? 12.297 -0.529 -17.656 1.00 90.12 171 THR A N 1
ATOM 1190 C CA . THR A 1 171 ? 11.394 -1.672 -17.522 1.00 90.12 171 THR A CA 1
ATOM 1191 C C . THR A 1 171 ? 10.751 -2.062 -18.862 1.00 90.12 171 THR A C 1
ATOM 1193 O O . THR A 1 171 ? 10.485 -1.236 -19.741 1.00 90.12 171 THR A O 1
ATOM 1196 N N . SER A 1 172 ? 10.409 -3.344 -19.008 1.00 91.50 172 SER A N 1
ATOM 1197 C CA . SER A 1 172 ? 9.482 -3.817 -20.051 1.00 91.50 172 SER A CA 1
ATOM 1198 C C . SER A 1 172 ? 8.006 -3.654 -19.654 1.00 91.50 172 SER A C 1
ATOM 1200 O O . SER A 1 172 ? 7.126 -4.127 -20.370 1.00 91.50 172 SER A O 1
ATOM 1202 N N . GLY A 1 173 ? 7.732 -3.006 -18.522 1.00 91.25 173 GLY A N 1
ATOM 1203 C CA . GLY A 1 173 ? 6.425 -2.871 -17.896 1.00 91.25 173 GLY A CA 1
ATOM 1204 C C . GLY A 1 173 ? 6.229 -3.925 -16.808 1.00 91.25 173 GLY A C 1
ATOM 1205 O O . GLY A 1 173 ? 6.470 -5.123 -17.025 1.00 91.25 173 GLY A O 1
ATOM 1206 N N . ASN A 1 174 ? 5.774 -3.480 -15.641 1.00 90.75 174 ASN A N 1
ATOM 1207 C CA . ASN A 1 174 ? 5.558 -4.316 -14.464 1.00 90.75 174 ASN A CA 1
ATOM 1208 C C . ASN A 1 174 ? 4.393 -3.796 -13.623 1.00 90.75 174 ASN A C 1
ATOM 1210 O O . ASN A 1 174 ? 4.105 -2.605 -13.591 1.00 90.75 174 ASN A O 1
ATOM 1214 N N . SER A 1 175 ? 3.728 -4.704 -12.917 1.00 94.19 175 SER A N 1
ATOM 1215 C CA . SER A 1 175 ? 2.673 -4.371 -11.966 1.00 94.19 175 SER A CA 1
ATOM 1216 C C . SER A 1 175 ? 2.723 -5.313 -10.773 1.00 94.19 175 SER A C 1
ATOM 1218 O O . SER A 1 175 ? 3.008 -6.500 -10.921 1.00 94.19 175 SER A O 1
ATOM 1220 N N . GLN A 1 176 ? 2.485 -4.774 -9.584 1.00 94.38 176 GLN A N 1
ATOM 1221 C CA . GLN A 1 176 ? 2.511 -5.499 -8.323 1.00 94.38 176 GLN A CA 1
ATOM 1222 C C . GLN A 1 176 ? 1.298 -5.073 -7.504 1.00 94.38 176 GLN A C 1
ATOM 1224 O O . GLN A 1 176 ? 1.135 -3.890 -7.216 1.00 94.38 176 GLN A O 1
ATOM 1229 N N . THR A 1 177 ? 0.449 -6.024 -7.130 1.00 97.31 177 THR A N 1
ATOM 1230 C CA . THR A 1 177 ? -0.679 -5.800 -6.219 1.00 97.31 177 THR A CA 1
ATOM 1231 C C . THR A 1 177 ? -0.449 -6.621 -4.967 1.00 97.31 177 THR A C 1
ATOM 1233 O O . THR A 1 177 ? -0.442 -7.842 -5.043 1.00 97.31 177 THR A O 1
ATOM 1236 N N . LEU A 1 178 ? -0.235 -5.969 -3.829 1.00 97.50 178 LEU A N 1
ATOM 1237 C CA . LEU A 1 178 ? -0.050 -6.604 -2.529 1.00 97.50 178 LEU A CA 1
ATOM 1238 C C . LEU A 1 178 ? -1.307 -6.366 -1.697 1.00 97.50 178 LEU A C 1
ATOM 1240 O O . LEU A 1 178 ? -1.716 -5.219 -1.536 1.00 97.50 178 LEU A O 1
ATOM 1244 N N . THR A 1 179 ? -1.882 -7.422 -1.130 1.00 98.50 179 THR A N 1
ATOM 1245 C CA . THR A 1 179 ? -2.997 -7.341 -0.183 1.00 98.50 179 THR A CA 1
ATOM 1246 C C . THR A 1 179 ? -2.568 -7.961 1.134 1.00 98.50 179 THR A C 1
ATOM 1248 O O . THR A 1 179 ? -2.381 -9.173 1.223 1.00 98.50 179 THR A O 1
ATOM 1251 N N . PHE A 1 180 ? -2.434 -7.130 2.162 1.00 98.56 180 PHE A N 1
ATOM 1252 C CA . PHE A 1 180 ? -2.291 -7.557 3.548 1.00 98.56 180 PHE A CA 1
ATOM 1253 C C . PHE A 1 180 ? -3.680 -7.850 4.101 1.00 98.56 180 PHE A C 1
ATOM 1255 O O . PHE A 1 180 ? -4.527 -6.960 4.094 1.00 98.56 180 PHE A O 1
ATOM 1262 N N . SER A 1 181 ? -3.929 -9.079 4.541 1.00 98.25 181 SER A N 1
ATOM 1263 C CA . SER A 1 181 ? -5.268 -9.539 4.913 1.00 98.25 181 SER A CA 1
ATOM 1264 C C . SER A 1 181 ? -5.490 -9.421 6.414 1.00 98.25 181 SER A C 1
ATOM 1266 O O . SER A 1 181 ? -4.936 -10.208 7.176 1.00 98.25 181 SER A O 1
ATOM 1268 N N . ASN A 1 182 ? -6.333 -8.475 6.826 1.00 96.88 182 ASN A N 1
ATOM 1269 C CA . ASN A 1 182 ? -6.799 -8.297 8.198 1.00 96.88 182 ASN A CA 1
ATOM 1270 C C . ASN A 1 182 ? -5.660 -8.197 9.231 1.00 96.88 182 ASN A C 1
ATOM 1272 O O . ASN A 1 182 ? -5.718 -8.808 10.297 1.00 96.88 182 ASN A O 1
ATOM 1276 N N . VAL A 1 183 ? -4.609 -7.446 8.894 1.00 97.81 183 VAL A N 1
ATOM 1277 C CA . VAL A 1 183 ? -3.417 -7.251 9.747 1.00 97.81 183 VAL A CA 1
ATOM 1278 C C . VAL A 1 183 ? -3.039 -5.784 9.946 1.00 97.81 183 VAL A C 1
ATOM 1280 O O . VAL A 1 183 ? -2.210 -5.487 10.805 1.00 97.81 183 VAL A O 1
ATOM 1283 N N . PHE A 1 184 ? -3.622 -4.861 9.176 1.00 98.38 184 PHE A N 1
ATOM 1284 C CA . PHE A 1 184 ? -3.439 -3.428 9.389 1.00 98.38 184 PHE A CA 1
ATOM 1285 C C . PHE A 1 184 ? -4.502 -2.922 10.366 1.00 98.38 184 PHE A C 1
ATOM 1287 O O . PHE A 1 184 ? -5.692 -3.117 10.141 1.00 98.38 184 PHE A O 1
ATOM 1294 N N . VAL A 1 185 ? -4.076 -2.281 11.447 1.00 96.75 185 VAL A N 1
ATOM 1295 C CA . VAL A 1 185 ? -4.922 -1.662 12.465 1.00 96.75 185 VAL A CA 1
ATOM 1296 C C . VAL A 1 185 ? -5.137 -0.199 12.095 1.00 96.75 185 VAL A C 1
ATOM 1298 O O . VAL A 1 185 ? -4.201 0.612 12.082 1.00 96.75 185 VAL A O 1
ATOM 1301 N N . ASN A 1 186 ? -6.390 0.147 11.807 1.00 95.62 186 ASN A N 1
ATOM 1302 C CA . ASN A 1 186 ? -6.795 1.533 11.638 1.00 95.62 186 ASN A CA 1
ATOM 1303 C C . ASN A 1 186 ? -6.551 2.306 12.950 1.00 95.62 186 ASN A C 1
ATOM 1305 O O . ASN A 1 186 ? -6.841 1.792 14.028 1.00 95.62 186 ASN A O 1
ATOM 1309 N N . PRO A 1 187 ? -6.038 3.544 12.888 1.00 94.12 187 PRO A N 1
ATOM 1310 C CA . PRO A 1 187 ? -5.832 4.377 14.072 1.00 94.12 187 PRO A CA 1
ATOM 1311 C C . PRO A 1 187 ? -7.155 4.811 14.716 1.00 94.12 187 PRO A C 1
ATOM 1313 O O . PRO A 1 187 ? -8.236 4.601 14.166 1.00 94.12 187 PRO A O 1
ATOM 1316 N N . SER A 1 188 ? -7.061 5.552 15.818 1.00 89.19 188 SER A N 1
ATOM 1317 C CA . SER A 1 188 ? -8.188 6.324 16.342 1.00 89.19 188 SER A CA 1
ATOM 1318 C C . SER A 1 188 ? -8.704 7.347 15.314 1.00 89.19 188 SER A C 1
ATOM 1320 O O . SER A 1 188 ? -7.990 7.742 14.385 1.00 89.19 188 SER A O 1
ATOM 1322 N N . SER A 1 189 ? -9.948 7.804 15.498 1.00 90.81 189 SER A N 1
ATOM 1323 C CA . SER A 1 189 ? -10.639 8.724 14.580 1.00 90.81 189 SER A CA 1
ATOM 1324 C C . SER A 1 189 ? -9.776 9.917 14.144 1.00 90.81 189 SER A C 1
ATOM 1326 O O . SER A 1 189 ? -9.267 10.675 14.972 1.00 90.81 189 SER A O 1
ATOM 1328 N N . GLY A 1 190 ? -9.670 10.136 12.832 1.00 91.81 190 GLY A N 1
ATOM 1329 C CA . GLY A 1 190 ? -8.838 11.193 12.263 1.00 91.81 190 GLY A CA 1
ATOM 1330 C C . GLY A 1 190 ? -8.335 10.901 10.845 1.00 91.81 190 GLY A C 1
ATOM 1331 O O . GLY A 1 190 ? -8.736 9.918 10.220 1.00 91.81 190 GLY A O 1
ATOM 1332 N N . PRO A 1 191 ? -7.470 11.776 10.299 1.00 96.62 191 PRO A N 1
ATOM 1333 C CA . PRO A 1 191 ? -6.888 11.583 8.977 1.00 96.62 191 PRO A CA 1
ATOM 1334 C C . PRO A 1 191 ? -5.776 10.524 9.000 1.00 96.62 191 PRO A C 1
ATOM 1336 O O . PRO A 1 191 ? -4.759 10.689 9.680 1.00 96.62 191 PRO A O 1
ATOM 1339 N N . LEU A 1 192 ? -5.937 9.491 8.175 1.00 98.12 192 LEU A N 1
ATOM 1340 C CA . LEU A 1 192 ? -4.895 8.523 7.838 1.00 98.12 192 LEU A CA 1
ATOM 1341 C C . LEU A 1 192 ? -4.380 8.837 6.433 1.00 98.12 192 LEU A C 1
ATOM 1343 O O . LEU A 1 192 ? -5.132 8.803 5.463 1.00 98.12 192 LEU A O 1
ATOM 1347 N N . VAL A 1 193 ? -3.100 9.166 6.327 1.00 98.62 193 VAL A N 1
ATOM 1348 C CA . VAL A 1 193 ? -2.440 9.536 5.077 1.00 98.62 193 VAL A CA 1
ATOM 1349 C C . VAL A 1 193 ? -1.310 8.559 4.823 1.00 98.62 193 VAL A C 1
ATOM 1351 O O . VAL A 1 193 ? -0.384 8.466 5.628 1.00 98.62 193 VAL A O 1
ATOM 1354 N N . PHE A 1 194 ? -1.384 7.873 3.688 1.00 98.62 194 PHE A N 1
ATOM 1355 C CA . PHE A 1 194 ? -0.278 7.103 3.142 1.00 98.62 194 PHE A CA 1
ATOM 1356 C C . PHE A 1 194 ? 0.512 7.963 2.161 1.00 98.62 194 PHE A C 1
ATOM 1358 O O . PHE A 1 194 ? -0.073 8.636 1.311 1.00 98.62 194 PHE A O 1
ATOM 1365 N N . THR A 1 195 ? 1.833 7.908 2.264 1.00 98.56 195 THR A N 1
ATOM 1366 C CA . THR A 1 195 ? 2.788 8.517 1.342 1.00 98.56 195 THR A CA 1
ATOM 1367 C C . THR A 1 195 ? 3.622 7.408 0.732 1.00 98.56 195 THR A C 1
ATOM 1369 O O . THR A 1 195 ? 4.177 6.577 1.452 1.00 98.56 195 THR A O 1
ATOM 1372 N N . THR A 1 196 ? 3.721 7.394 -0.589 1.00 97.62 196 THR A N 1
ATOM 1373 C CA . THR A 1 196 ? 4.508 6.405 -1.323 1.00 97.62 196 THR A CA 1
ATOM 1374 C C . THR A 1 196 ? 5.665 7.114 -1.990 1.00 97.62 196 THR A C 1
ATOM 1376 O O . THR A 1 196 ? 5.447 8.129 -2.644 1.00 97.62 196 THR A O 1
ATOM 1379 N N . THR A 1 197 ? 6.874 6.598 -1.820 1.00 96.88 197 THR A N 1
ATOM 1380 C CA . THR A 1 197 ? 8.085 7.067 -2.490 1.00 96.88 197 THR A CA 1
ATOM 1381 C C . THR A 1 197 ? 8.650 5.905 -3.287 1.00 96.88 197 THR A C 1
ATOM 1383 O O . THR A 1 197 ? 8.982 4.870 -2.709 1.00 96.88 197 THR A O 1
ATOM 1386 N N . ILE A 1 198 ? 8.734 6.065 -4.604 1.00 94.94 198 ILE A N 1
ATOM 1387 C CA . ILE A 1 198 ? 9.356 5.089 -5.498 1.00 94.94 198 ILE A CA 1
ATOM 1388 C C . ILE A 1 198 ? 10.568 5.762 -6.129 1.00 94.94 198 ILE A C 1
ATOM 1390 O O . ILE A 1 198 ? 10.435 6.806 -6.764 1.00 94.94 198 ILE A O 1
ATOM 1394 N N . ASP A 1 199 ? 11.737 5.162 -5.947 1.00 93.25 199 ASP A N 1
ATOM 1395 C CA . ASP A 1 199 ? 12.988 5.616 -6.542 1.00 93.25 199 ASP A CA 1
ATOM 1396 C C . ASP A 1 199 ? 13.357 4.678 -7.694 1.00 93.25 199 ASP A C 1
ATOM 1398 O O . ASP A 1 199 ? 13.410 3.457 -7.520 1.00 93.25 199 ASP A O 1
ATOM 1402 N N . SER A 1 200 ? 13.627 5.233 -8.871 1.00 92.56 200 SER A N 1
ATOM 1403 C CA . SER A 1 200 ? 14.186 4.472 -9.991 1.00 92.56 200 SER A CA 1
ATOM 1404 C C . SER A 1 200 ? 15.657 4.120 -9.750 1.00 92.56 200 SER A C 1
ATOM 1406 O O . SER A 1 200 ? 16.360 4.779 -8.976 1.00 92.56 200 SER A O 1
ATOM 1408 N N . GLU A 1 201 ? 16.170 3.132 -10.480 1.00 90.19 201 GLU A N 1
ATOM 1409 C CA . GLU A 1 201 ? 17.600 2.794 -10.487 1.00 90.19 201 GLU A CA 1
ATOM 1410 C C . GLU A 1 201 ? 18.489 3.943 -11.005 1.00 90.19 201 GLU A C 1
ATOM 1412 O O . GLU A 1 201 ? 19.688 3.990 -10.719 1.00 90.19 201 GLU A O 1
ATOM 1417 N N . LEU A 1 202 ? 17.897 4.903 -11.727 1.00 90.19 202 LEU A N 1
ATOM 1418 C CA . LEU A 1 202 ? 18.578 6.070 -12.295 1.00 90.19 202 LEU A CA 1
ATOM 1419 C C . LEU A 1 202 ? 18.508 7.318 -11.398 1.00 90.19 202 LEU A C 1
ATOM 1421 O O . LEU A 1 202 ? 19.128 8.338 -11.709 1.00 90.19 202 LEU A O 1
ATOM 1425 N N . GLY A 1 203 ? 17.806 7.234 -10.264 1.00 89.81 203 GLY A N 1
ATOM 1426 C CA . GLY A 1 203 ? 17.689 8.313 -9.283 1.00 89.81 203 GLY A CA 1
ATOM 1427 C C . GLY A 1 203 ? 16.527 9.284 -9.510 1.00 89.81 203 GLY A C 1
ATOM 1428 O O . GLY A 1 203 ? 16.433 10.277 -8.78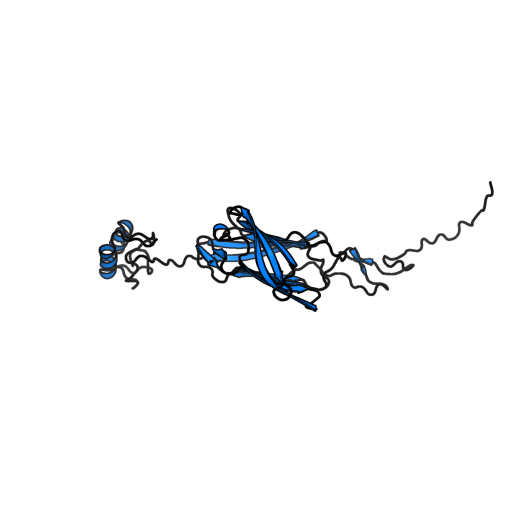8 1.00 89.81 203 GLY A O 1
ATOM 1429 N N . ASP A 1 204 ? 15.639 9.016 -10.473 1.00 93.50 204 ASP A N 1
ATOM 1430 C CA . ASP A 1 204 ? 14.316 9.650 -10.521 1.00 93.50 204 ASP A CA 1
ATOM 1431 C C . ASP A 1 204 ? 13.477 9.208 -9.317 1.00 93.50 204 ASP A C 1
ATOM 1433 O O . ASP A 1 204 ? 13.557 8.051 -8.904 1.00 93.50 204 ASP A O 1
ATOM 1437 N N . GLN A 1 205 ? 12.657 10.112 -8.783 1.00 95.25 205 GLN A N 1
ATOM 1438 C CA . GLN A 1 205 ? 11.806 9.857 -7.625 1.00 95.25 205 GLN A CA 1
ATOM 1439 C C . GLN A 1 205 ? 10.361 10.250 -7.929 1.00 95.25 205 GLN A C 1
ATOM 1441 O O . GLN A 1 205 ? 10.097 11.365 -8.386 1.00 95.25 205 GLN A O 1
ATOM 1446 N N . ASP A 1 206 ? 9.436 9.354 -7.602 1.00 97.06 206 ASP A N 1
ATOM 1447 C CA . ASP A 1 206 ? 7.997 9.592 -7.617 1.00 97.06 206 ASP A CA 1
ATOM 1448 C C . ASP A 1 206 ? 7.441 9.581 -6.186 1.00 97.06 206 ASP A C 1
ATOM 1450 O O . ASP A 1 206 ? 7.780 8.706 -5.385 1.00 97.06 206 ASP A O 1
ATOM 1454 N N . VAL A 1 207 ? 6.606 10.575 -5.854 1.00 98.00 207 VAL A N 1
ATOM 1455 C CA . VAL A 1 207 ? 5.961 10.693 -4.538 1.00 98.00 207 VAL A CA 1
ATOM 1456 C C . VAL A 1 207 ? 4.466 10.941 -4.692 1.00 98.00 207 VAL A C 1
ATOM 1458 O O . VAL A 1 207 ? 4.053 11.973 -5.224 1.00 98.00 207 VAL A O 1
ATOM 1461 N N . GLN A 1 208 ? 3.648 10.039 -4.151 1.00 98.31 208 GLN A N 1
ATOM 1462 C CA . GLN A 1 208 ? 2.184 10.124 -4.183 1.00 98.31 208 GLN A CA 1
ATOM 1463 C C . GLN A 1 208 ? 1.605 10.062 -2.766 1.00 98.31 208 GLN A C 1
ATOM 1465 O O . GLN A 1 208 ? 2.237 9.553 -1.839 1.00 98.31 208 GLN A O 1
ATOM 1470 N N . THR A 1 209 ? 0.403 10.618 -2.576 1.00 98.31 209 THR A N 1
ATOM 1471 C CA . THR A 1 209 ? -0.277 10.627 -1.271 1.00 98.31 209 THR A CA 1
ATOM 1472 C C . THR A 1 209 ? -1.732 10.197 -1.393 1.00 98.31 209 THR A C 1
ATOM 1474 O O . THR A 1 209 ? -2.437 10.602 -2.318 1.00 98.31 209 THR A O 1
ATOM 1477 N N . PHE A 1 210 ? -2.186 9.399 -0.429 1.00 98.62 210 PHE A N 1
ATOM 1478 C CA . PHE A 1 210 ? -3.525 8.817 -0.380 1.00 98.62 210 PHE A CA 1
ATOM 1479 C C . PHE A 1 210 ? -4.119 9.077 0.999 1.00 98.62 210 PHE A C 1
ATOM 1481 O O . PHE A 1 210 ? -3.538 8.691 2.010 1.00 98.62 210 PHE A O 1
ATOM 1488 N N . SER A 1 211 ? -5.254 9.773 1.047 1.00 98.19 211 SER A N 1
ATOM 1489 C CA . SER A 1 211 ? -5.871 10.216 2.300 1.00 98.19 211 SER A CA 1
ATOM 1490 C C . SER A 1 211 ? -7.186 9.490 2.554 1.00 98.19 211 SER A C 1
ATOM 1492 O O . SER A 1 211 ? -8.079 9.497 1.708 1.00 98.19 211 SER A O 1
ATOM 1494 N N . PHE A 1 212 ? -7.319 8.945 3.756 1.00 98.00 212 PHE A N 1
ATOM 1495 C CA . PHE A 1 212 ? -8.511 8.303 4.287 1.00 98.00 212 PHE A CA 1
ATOM 1496 C C . PHE A 1 212 ? -8.988 9.059 5.526 1.00 98.00 212 PHE A C 1
ATOM 1498 O O . PHE A 1 212 ? -8.197 9.640 6.272 1.00 98.00 212 PHE A O 1
ATOM 1505 N N . THR A 1 213 ? -10.299 9.052 5.747 1.00 97.00 213 THR A N 1
ATOM 1506 C CA . THR A 1 213 ? -10.895 9.557 6.986 1.00 97.00 213 THR A CA 1
ATOM 1507 C C . THR A 1 213 ? -11.309 8.358 7.814 1.00 97.00 213 THR A C 1
ATOM 1509 O O . THR A 1 213 ? -12.225 7.640 7.426 1.00 97.00 213 THR A O 1
ATOM 1512 N N . ILE A 1 214 ? -10.612 8.142 8.924 1.00 94.44 214 ILE A N 1
ATOM 1513 C CA . ILE A 1 214 ? -10.937 7.090 9.877 1.00 94.44 214 ILE A CA 1
ATOM 1514 C C . ILE A 1 214 ? -12.004 7.619 10.816 1.00 94.44 214 ILE A C 1
ATOM 1516 O O . ILE A 1 214 ? -11.863 8.706 11.385 1.00 94.44 214 ILE A O 1
ATOM 1520 N N . THR A 1 215 ? -13.072 6.849 10.957 1.00 88.75 215 THR A N 1
ATOM 1521 C CA . THR A 1 215 ? -14.215 7.193 11.790 1.00 88.75 215 THR A CA 1
ATOM 1522 C C . THR A 1 215 ? -14.413 6.099 12.809 1.00 88.75 215 THR A C 1
ATOM 1524 O O . THR A 1 215 ? -14.509 4.926 12.460 1.00 88.75 215 THR A O 1
ATOM 1527 N N . CYS A 1 216 ? -14.531 6.481 14.071 1.00 81.69 216 CYS A N 1
ATOM 1528 C CA . CYS A 1 216 ? -15.161 5.592 15.023 1.00 81.69 216 CYS A CA 1
ATOM 1529 C C . CYS A 1 216 ? -16.654 5.630 14.726 1.00 81.69 216 CYS A C 1
ATOM 1531 O O . CYS A 1 216 ? -17.298 6.666 14.908 1.00 81.69 216 CYS A O 1
ATOM 1533 N N . SER A 1 217 ? -17.211 4.518 14.247 1.00 69.56 217 SER A N 1
ATOM 1534 C CA . SER A 1 217 ? -18.613 4.273 14.553 1.00 69.56 217 SER A CA 1
ATOM 1535 C C . SER A 1 217 ? -18.665 4.281 16.073 1.00 69.56 217 SER A C 1
ATOM 1537 O O . SER A 1 217 ? -17.977 3.475 16.694 1.00 69.56 217 SER A O 1
ATOM 1539 N N . ASN A 1 218 ? -19.373 5.234 16.679 1.00 59.44 218 ASN A N 1
ATOM 1540 C CA . ASN A 1 218 ? -19.658 5.189 18.107 1.00 59.44 218 ASN A CA 1
ATOM 1541 C C . ASN A 1 218 ? -20.530 3.948 18.336 1.00 59.44 218 ASN A C 1
ATOM 1543 O O . ASN A 1 218 ? -21.748 4.044 18.446 1.00 59.44 218 ASN A O 1
ATOM 1547 N N . THR A 1 219 ? -19.929 2.758 18.335 1.00 60.38 219 THR A N 1
ATOM 1548 C CA . THR A 1 219 ? -20.561 1.550 18.835 1.00 60.38 219 THR A CA 1
ATOM 1549 C C . THR A 1 219 ? -20.463 1.664 20.333 1.00 60.38 219 THR A C 1
ATOM 1551 O O . THR A 1 219 ? -19.582 1.127 20.993 1.00 60.38 219 THR A O 1
ATOM 1554 N N . CYS A 1 220 ? -21.342 2.488 20.852 1.00 70.25 220 CYS A N 1
ATOM 1555 C CA . CYS A 1 220 ? -21.654 2.536 22.247 1.00 70.25 220 CYS A CA 1
ATOM 1556 C C . CYS A 1 220 ? -22.342 1.188 22.516 1.00 70.25 220 CYS A C 1
ATOM 1558 O O . CYS A 1 220 ? -23.473 0.950 22.099 1.00 70.25 220 CYS A O 1
ATOM 1560 N N . LEU A 1 221 ? -21.569 0.211 22.996 1.00 77.12 221 LEU A N 1
ATOM 1561 C CA . LEU A 1 221 ? -22.018 -1.184 23.114 1.00 77.12 221 LEU A CA 1
ATOM 1562 C C . LEU A 1 221 ? -22.739 -1.432 24.439 1.00 77.12 221 LEU A C 1
ATOM 1564 O O . LEU A 1 221 ? -23.548 -2.358 24.550 1.00 77.12 221 LEU A O 1
ATOM 1568 N N . GLN A 1 222 ? -22.440 -0.615 25.446 1.00 87.62 222 GLN A N 1
ATOM 1569 C CA . GLN A 1 222 ? -22.999 -0.748 26.773 1.00 87.62 222 GLN A CA 1
ATOM 1570 C C . GLN A 1 222 ? -24.399 -0.124 26.813 1.00 87.62 222 GLN A C 1
ATOM 1572 O O . GLN A 1 222 ? -24.570 1.082 26.691 1.00 87.62 222 GLN A O 1
ATOM 1577 N N . GLN A 1 223 ? -25.433 -0.946 27.016 1.00 91.12 223 GLN A N 1
ATOM 1578 C CA . GLN A 1 223 ? -26.787 -0.423 27.217 1.00 91.12 223 GLN A CA 1
ATOM 1579 C C . GLN A 1 223 ? -26.824 0.510 28.425 1.00 91.12 223 GLN A C 1
ATOM 1581 O O . GLN A 1 223 ? -26.291 0.167 29.483 1.00 91.12 223 GLN A O 1
ATOM 1586 N N . GLY A 1 224 ? -27.500 1.648 28.280 1.00 90.50 224 GLY A N 1
ATOM 1587 C CA . GLY A 1 224 ? -27.552 2.687 29.307 1.00 90.50 224 GLY A CA 1
ATOM 1588 C C . GLY A 1 224 ? -26.316 3.587 29.379 1.00 90.50 224 GLY A C 1
ATOM 1589 O O . GLY A 1 224 ? -26.281 4.442 30.254 1.00 90.50 224 GLY A O 1
ATOM 1590 N N . ASP A 1 225 ? -25.333 3.418 28.498 1.00 89.75 225 ASP A N 1
ATOM 1591 C CA . ASP A 1 225 ? -24.202 4.336 28.347 1.00 89.75 225 ASP A CA 1
ATOM 1592 C C . ASP A 1 225 ? -24.613 5.504 27.431 1.00 89.75 225 ASP A C 1
ATOM 1594 O O . ASP A 1 225 ? -25.199 5.297 26.363 1.00 89.75 225 ASP A O 1
ATOM 1598 N N . ALA A 1 226 ? -24.414 6.734 27.900 1.00 87.81 226 ALA A N 1
ATOM 1599 C CA . ALA A 1 226 ? -24.904 7.969 27.291 1.00 87.81 226 ALA A CA 1
ATOM 1600 C C . ALA A 1 226 ? -23.779 8.869 26.762 1.00 87.81 226 ALA A C 1
ATOM 1602 O O . ALA A 1 226 ? -24.051 9.742 25.925 1.00 87.81 226 ALA A O 1
ATOM 1603 N N . ASP A 1 227 ? -22.557 8.721 27.285 1.00 84.94 227 ASP A N 1
ATOM 1604 C CA . ASP A 1 227 ? -21.349 9.376 26.763 1.00 84.94 227 ASP A CA 1
ATOM 1605 C C . ASP A 1 227 ? -20.404 8.428 26.016 1.00 84.94 227 ASP A C 1
ATOM 1607 O O . ASP A 1 227 ? -19.456 8.897 25.379 1.00 84.94 227 ASP A O 1
ATOM 1611 N N . CYS A 1 228 ? -20.739 7.139 25.993 1.00 81.94 228 CYS A N 1
ATOM 1612 C CA . CYS A 1 228 ? -20.036 6.085 25.282 1.00 81.94 228 CYS A CA 1
ATOM 1613 C C . CYS A 1 228 ? -18.607 5.880 25.781 1.00 81.94 228 CYS A C 1
ATOM 1615 O O . CYS A 1 228 ? -17.713 5.558 24.991 1.00 81.94 228 CYS A O 1
ATOM 1617 N N . ASP A 1 229 ? -18.392 6.060 27.089 1.00 82.50 229 ASP A N 1
ATOM 1618 C CA . ASP A 1 229 ? -17.125 5.760 27.759 1.00 82.50 229 ASP A CA 1
ATOM 1619 C C . ASP A 1 229 ? -16.938 4.261 28.084 1.00 82.50 229 ASP A C 1
ATOM 1621 O O . ASP A 1 229 ? -15.878 3.849 28.567 1.00 82.50 229 ASP A O 1
ATOM 1625 N N . GLY A 1 230 ? -17.942 3.436 27.765 1.00 85.56 230 GLY A N 1
ATOM 1626 C CA . GLY A 1 230 ? -17.967 1.994 27.972 1.00 85.56 230 GLY A CA 1
ATOM 1627 C C . GLY A 1 230 ? -18.456 1.579 29.359 1.00 85.56 230 GLY A C 1
ATOM 1628 O O . GLY A 1 230 ? -18.460 0.379 29.650 1.00 85.56 230 GLY A O 1
ATOM 1629 N N . VAL A 1 231 ? -18.854 2.517 30.230 1.00 90.00 231 VAL A N 1
ATOM 1630 C CA . VAL A 1 231 ? -19.221 2.261 31.629 1.00 90.00 231 VAL A CA 1
ATOM 1631 C C . VAL A 1 231 ? -20.453 3.063 32.041 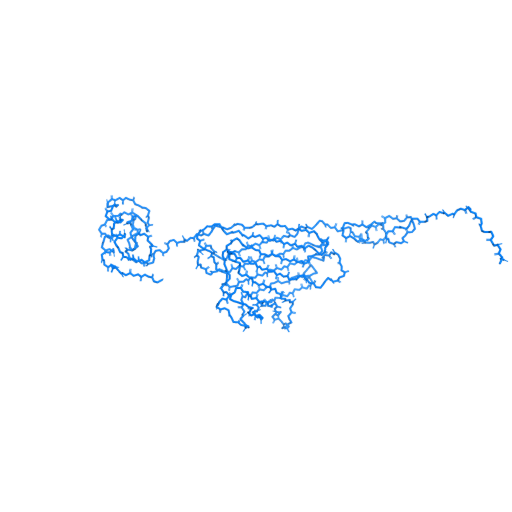1.00 90.00 231 VAL A C 1
ATOM 1633 O O . VAL A 1 231 ? -20.388 4.268 32.225 1.00 90.00 231 VAL A O 1
ATOM 1636 N N . VAL A 1 232 ? -21.540 2.389 32.419 1.00 93.88 232 VAL A N 1
ATOM 1637 C CA . VAL A 1 232 ? -22.725 3.089 32.942 1.00 93.88 232 VAL A CA 1
ATOM 1638 C C . VAL A 1 232 ? -22.472 3.620 34.351 1.00 93.88 232 VAL A C 1
ATOM 1640 O O . VAL A 1 232 ? -22.360 2.862 35.321 1.00 93.88 232 VAL A O 1
ATOM 1643 N N . ASN A 1 233 ? -22.414 4.934 34.503 1.00 94.81 233 ASN A N 1
ATOM 1644 C CA . ASN A 1 233 ? -22.059 5.605 35.737 1.00 94.81 233 ASN A CA 1
ATOM 1645 C C . ASN A 1 233 ? -22.776 6.965 35.909 1.00 94.81 233 ASN A C 1
ATOM 1647 O O . ASN A 1 233 ? -23.829 7.253 35.337 1.00 94.81 233 ASN A O 1
ATOM 1651 N N . LEU A 1 234 ? -22.256 7.797 36.817 1.00 96.44 234 LEU A N 1
ATOM 1652 C CA . LEU A 1 234 ? -22.847 9.097 37.135 1.00 96.44 234 LEU A CA 1
ATOM 1653 C C . LEU A 1 234 ? -22.809 10.078 35.960 1.00 96.44 234 LEU A C 1
ATOM 1655 O O . LEU A 1 234 ? -23.700 10.927 35.883 1.00 96.44 234 LEU A O 1
ATOM 1659 N N . SER A 1 235 ? -21.823 9.973 35.072 1.00 93.50 235 SER A N 1
ATOM 1660 C CA . SER A 1 235 ? -21.733 10.783 33.857 1.00 93.50 235 SER A CA 1
ATOM 1661 C C . SER A 1 235 ? -22.953 10.558 32.962 1.00 93.50 235 SER A C 1
ATOM 1663 O O . SER A 1 235 ? -23.623 11.530 32.604 1.00 93.50 235 SER A O 1
ATOM 1665 N N . ASP A 1 236 ? -23.359 9.303 32.762 1.00 92.81 236 ASP A N 1
ATOM 1666 C CA . ASP A 1 236 ? -24.525 8.952 31.943 1.00 92.81 236 ASP A CA 1
ATOM 1667 C C . ASP A 1 236 ? -25.826 9.475 32.527 1.00 92.81 236 ASP A C 1
ATOM 1669 O O . ASP A 1 236 ? -26.606 10.162 31.864 1.00 92.81 236 ASP A O 1
ATOM 1673 N N . LEU A 1 237 ? -26.036 9.223 33.823 1.00 95.62 237 LEU A N 1
ATOM 1674 C CA . LEU A 1 237 ? -27.212 9.729 34.526 1.00 95.62 237 LEU A CA 1
ATOM 1675 C C . LEU A 1 237 ? -27.280 11.255 34.472 1.00 95.62 237 LEU A C 1
ATOM 1677 O O . LEU A 1 237 ? -28.361 11.830 34.341 1.00 95.62 237 LEU A O 1
ATOM 1681 N N . THR A 1 238 ? -26.129 11.918 34.566 1.00 95.44 238 THR A N 1
ATOM 1682 C CA . THR A 1 238 ? -26.048 13.375 34.473 1.00 95.44 238 THR A CA 1
ATOM 1683 C C . THR A 1 238 ? -26.470 13.855 33.086 1.00 95.44 238 THR A C 1
ATOM 1685 O O . THR A 1 238 ? -27.198 14.844 32.994 1.00 95.44 238 THR A O 1
ATOM 1688 N N . LEU A 1 239 ? -26.089 13.156 32.015 1.00 92.88 239 LEU A N 1
ATOM 1689 C CA . LEU A 1 239 ? -26.516 13.485 30.655 1.00 92.88 239 LEU A CA 1
ATOM 1690 C C . LEU A 1 239 ? -28.017 13.285 30.438 1.00 92.88 239 LEU A C 1
ATOM 1692 O O . LEU A 1 239 ? -28.659 14.198 29.915 1.00 92.88 239 LEU A O 1
ATOM 1696 N N . VAL A 1 240 ? -28.586 12.163 30.894 1.00 94.69 240 VAL A N 1
ATOM 1697 C CA . VAL A 1 240 ? -30.038 11.909 30.812 1.00 94.69 240 VAL A CA 1
ATOM 1698 C C . VAL A 1 240 ? -30.826 12.978 31.571 1.00 94.69 240 VAL A C 1
ATOM 1700 O O . VAL A 1 240 ? -31.797 13.533 31.059 1.00 94.69 240 VAL A O 1
ATOM 1703 N N . ILE A 1 241 ? -30.395 13.325 32.787 1.00 95.44 241 ILE A N 1
ATOM 1704 C CA . ILE A 1 241 ? -31.071 14.345 33.599 1.00 95.44 241 ILE A CA 1
ATOM 1705 C C . ILE A 1 241 ? -30.960 15.733 32.954 1.00 95.44 241 ILE A C 1
ATOM 1707 O O . ILE A 1 241 ? -31.941 16.478 32.929 1.00 95.44 241 ILE A O 1
ATOM 1711 N N . ASN A 1 242 ? -29.786 16.097 32.433 1.00 95.75 242 ASN A N 1
ATOM 1712 C CA . ASN A 1 242 ? -29.559 17.428 31.866 1.00 95.75 242 ASN A CA 1
ATOM 1713 C C . ASN A 1 242 ? -30.285 17.650 30.534 1.00 95.75 242 ASN A C 1
ATOM 1715 O O . ASN A 1 242 ? -30.600 18.795 30.207 1.00 95.75 242 ASN A O 1
ATOM 1719 N N . ASN A 1 243 ? -30.576 16.581 29.792 1.00 94.56 243 ASN A N 1
ATOM 1720 C CA . ASN A 1 243 ? -31.271 16.639 28.506 1.00 94.56 243 ASN A CA 1
ATOM 1721 C C . ASN A 1 243 ? -32.724 16.152 28.592 1.00 94.56 243 ASN A C 1
ATOM 1723 O O . ASN A 1 243 ? -33.348 15.903 27.568 1.00 94.56 243 ASN A O 1
ATOM 1727 N N . TRP A 1 244 ? -33.294 16.052 29.795 1.00 97.06 244 TRP A N 1
ATOM 1728 C CA . TRP A 1 244 ? -34.639 15.521 30.006 1.00 97.06 244 TRP A CA 1
ATOM 1729 C C . TRP A 1 244 ? -35.706 16.193 29.122 1.00 97.06 244 TRP A C 1
ATOM 1731 O O . TRP A 1 244 ? -35.865 17.421 29.129 1.00 97.06 244 TRP A O 1
ATOM 1741 N N . LEU A 1 245 ? -36.480 15.373 28.400 1.00 95.94 245 LEU A N 1
ATOM 1742 C CA . LEU A 1 245 ? -37.513 15.778 27.438 1.00 95.94 245 LEU A CA 1
ATOM 1743 C C . LEU A 1 245 ? -36.988 16.656 26.288 1.00 95.94 245 LEU A C 1
ATOM 1745 O O . LEU A 1 245 ? -37.725 17.503 25.771 1.00 95.94 245 LEU A O 1
ATOM 1749 N N . GLN A 1 246 ? -35.721 16.490 25.905 1.00 94.75 246 GLN A N 1
ATOM 1750 C CA . GLN A 1 246 ? -35.127 17.122 24.728 1.00 94.75 246 GLN A CA 1
ATOM 1751 C C . GLN A 1 246 ? -34.944 16.106 23.598 1.00 94.75 246 GLN A C 1
ATOM 1753 O O . GLN A 1 246 ? -34.753 14.917 23.834 1.00 94.75 246 GLN A O 1
ATOM 1758 N N . PHE A 1 247 ? -34.965 16.605 22.361 1.00 89.75 247 PHE A N 1
ATOM 1759 C CA . PHE A 1 247 ? -34.505 15.842 21.205 1.00 89.75 247 PHE A CA 1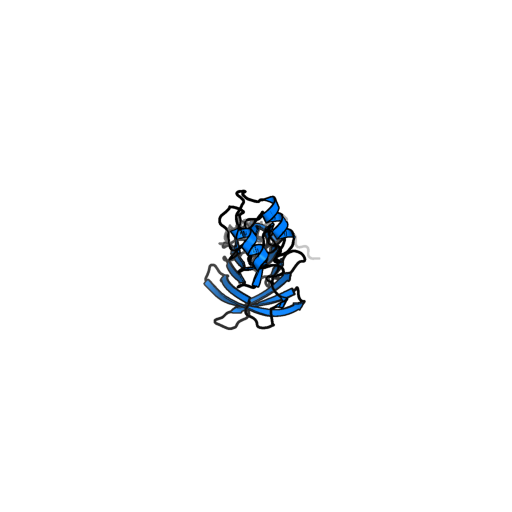
ATOM 1760 C C . PHE A 1 247 ? -32.989 15.966 21.087 1.00 89.75 247 PHE A C 1
ATOM 1762 O O . PHE A 1 247 ? -32.462 17.084 21.091 1.00 89.75 247 PHE A O 1
ATOM 1769 N N . THR A 1 248 ? -32.304 14.839 20.947 1.00 81.31 248 THR A N 1
ATOM 1770 C CA . THR A 1 248 ? -30.842 14.775 20.852 1.00 81.31 248 THR A CA 1
ATOM 1771 C C . THR A 1 248 ? -30.416 13.883 19.691 1.00 81.31 248 THR A C 1
ATOM 1773 O O . THR A 1 248 ? -31.223 13.225 19.038 1.00 81.31 248 THR A O 1
ATOM 1776 N N . THR A 1 249 ? -29.128 13.923 19.365 1.00 71.75 249 THR A N 1
ATOM 1777 C CA . THR A 1 249 ? -28.520 12.942 18.468 1.00 71.75 249 THR A CA 1
ATOM 1778 C C . THR A 1 249 ? -28.480 11.578 19.149 1.00 71.75 249 THR A C 1
ATOM 1780 O O . THR A 1 249 ? -28.045 11.486 20.294 1.00 71.75 249 THR A O 1
ATOM 1783 N N . VAL A 1 250 ? -28.901 10.543 18.425 1.00 68.25 250 VAL A N 1
ATOM 1784 C CA . VAL A 1 250 ? -28.994 9.159 18.910 1.00 68.25 250 VAL A CA 1
ATOM 1785 C C . VAL A 1 250 ? -27.667 8.672 19.498 1.00 68.25 250 VAL A C 1
ATOM 1787 O O . VAL A 1 250 ? -26.610 8.938 18.920 1.00 68.25 250 VAL A O 1
ATOM 1790 N N . GLY A 1 251 ? -27.727 7.986 20.645 1.00 58.84 251 GLY A N 1
ATOM 1791 C CA . GLY A 1 251 ? -26.563 7.398 21.318 1.00 58.84 251 GLY A CA 1
ATOM 1792 C C . GLY A 1 251 ? -25.617 8.421 21.954 1.00 58.84 251 GLY A C 1
ATOM 1793 O O . GLY A 1 251 ? -24.463 8.107 22.217 1.00 58.84 251 GLY A O 1
ATOM 1794 N N . THR A 1 252 ? -26.059 9.669 22.136 1.00 68.62 252 THR A N 1
ATOM 1795 C CA . THR A 1 252 ? -25.280 10.743 22.772 1.00 68.62 252 THR A CA 1
ATOM 1796 C C . THR A 1 252 ? -26.199 11.698 23.530 1.00 68.62 252 THR A C 1
ATOM 1798 O O . THR A 1 252 ? -27.401 11.779 23.269 1.00 68.62 252 THR A O 1
ATOM 1801 N N . ASN A 1 253 ? -25.633 12.502 24.438 1.00 81.88 253 ASN A N 1
ATOM 1802 C CA . ASN A 1 253 ? -26.353 13.581 25.130 1.00 81.88 253 ASN A CA 1
ATOM 1803 C C . ASN A 1 253 ? -27.630 13.110 25.857 1.00 81.88 253 ASN A C 1
ATOM 1805 O O . ASN A 1 253 ? -28.583 13.872 25.986 1.00 81.88 253 ASN A O 1
ATOM 1809 N N . GLY A 1 254 ? -27.645 11.876 26.362 1.00 81.44 254 GLY A N 1
ATOM 1810 C CA . GLY A 1 254 ? -28.740 11.347 27.175 1.00 81.44 254 GLY A CA 1
ATOM 1811 C C . GLY A 1 254 ? -29.789 10.513 26.435 1.00 81.44 254 GLY A C 1
ATOM 1812 O O . GLY A 1 254 ? -30.631 9.948 27.120 1.00 81.44 254 GLY A O 1
ATOM 1813 N N . ASP A 1 255 ? -29.750 10.400 25.101 1.00 87.88 255 ASP A N 1
ATOM 1814 C CA . ASP A 1 255 ? -30.477 9.327 24.393 1.00 87.88 255 ASP A CA 1
ATOM 1815 C C . ASP A 1 255 ? -29.558 8.111 24.378 1.00 87.88 255 ASP A C 1
ATOM 1817 O O . ASP A 1 255 ? -28.554 8.090 23.658 1.00 87.88 255 ASP A O 1
ATOM 1821 N N . VAL A 1 256 ? -29.819 7.185 25.296 1.00 87.75 256 VAL A N 1
ATOM 1822 C CA . VAL A 1 256 ? -28.853 6.149 25.672 1.00 87.75 256 VAL A CA 1
ATOM 1823 C C . VAL A 1 256 ? -29.026 4.898 24.832 1.00 87.75 256 VAL A C 1
ATOM 1825 O O . VAL A 1 256 ? -30.105 4.584 24.320 1.00 87.75 256 VAL A O 1
ATOM 1828 N N . ILE A 1 257 ? -27.961 4.108 24.769 1.00 82.81 257 ILE A N 1
ATOM 1829 C CA . ILE A 1 257 ? -27.969 2.852 24.027 1.00 82.81 257 ILE A CA 1
ATOM 1830 C C . ILE A 1 257 ? -29.023 1.891 24.555 1.00 82.81 257 ILE A C 1
ATOM 1832 O O . ILE A 1 257 ? -29.063 1.553 25.743 1.00 82.81 257 ILE A O 1
ATOM 1836 N N . GLY A 1 258 ? -29.856 1.427 23.624 1.00 83.94 258 GLY A N 1
ATOM 1837 C CA . GLY A 1 258 ? -31.019 0.581 23.860 1.00 83.94 258 GLY A CA 1
ATOM 1838 C C . GLY A 1 258 ? -32.355 1.288 23.610 1.00 83.94 258 GLY A C 1
ATOM 1839 O O . GLY A 1 258 ? -33.296 0.601 23.216 1.00 83.94 258 GLY A O 1
ATOM 1840 N N . SER A 1 259 ? -32.439 2.611 23.810 1.00 88.06 259 SER A N 1
ATOM 1841 C CA . SER A 1 259 ? -33.625 3.418 23.476 1.00 88.06 259 SER A CA 1
ATOM 1842 C C . SER A 1 259 ? -33.511 3.909 22.034 1.00 88.06 259 SER A C 1
ATOM 1844 O O . SER A 1 259 ? -34.228 3.419 21.159 1.00 88.06 259 SER A O 1
ATOM 1846 N N . GLU A 1 260 ? -32.530 4.783 21.781 1.00 86.62 260 GLU A N 1
ATOM 1847 C CA . GLU A 1 260 ? -32.121 5.269 20.459 1.00 86.62 260 GLU A CA 1
ATOM 1848 C C . GLU A 1 260 ? -33.269 5.853 19.616 1.00 86.62 260 GLU A C 1
ATOM 1850 O O . GLU A 1 260 ? -33.294 5.752 18.383 1.00 86.62 260 GLU A O 1
ATOM 1855 N N . ASP A 1 261 ? -34.250 6.466 20.278 1.00 88.81 261 ASP A N 1
ATOM 1856 C CA . ASP A 1 261 ? -35.446 7.022 19.642 1.00 88.81 261 ASP A CA 1
ATOM 1857 C C . ASP A 1 261 ? -35.316 8.522 19.307 1.00 88.81 261 ASP A C 1
ATOM 1859 O O . ASP A 1 261 ? -36.217 9.116 18.698 1.00 88.81 261 ASP A O 1
ATOM 1863 N N . GLY A 1 262 ? -34.174 9.129 19.645 1.00 89.06 262 GLY A N 1
ATOM 1864 C CA . GLY A 1 262 ? -33.873 10.542 19.451 1.00 89.06 262 GLY A CA 1
ATOM 1865 C C . GLY A 1 262 ? -34.508 11.465 20.491 1.00 89.06 262 GLY A C 1
ATOM 1866 O O . GLY A 1 262 ? -34.498 12.684 20.279 1.00 89.06 262 GLY A O 1
ATOM 1867 N N . PHE A 1 263 ? -35.093 10.939 21.575 1.00 92.75 263 PHE A N 1
ATOM 1868 C CA . PHE A 1 263 ? -35.804 11.729 22.579 1.00 92.75 263 PHE A CA 1
ATOM 1869 C C . PHE A 1 263 ? -35.563 11.255 24.018 1.00 92.75 263 PHE A C 1
ATOM 1871 O O . PHE A 1 263 ? -36.124 10.266 24.473 1.00 92.75 263 PHE A O 1
ATOM 1878 N N . VAL A 1 264 ? -34.856 12.074 24.801 1.00 95.25 264 VAL A N 1
ATOM 1879 C CA . VAL A 1 264 ? -34.458 11.733 26.175 1.00 95.25 264 VAL A CA 1
ATOM 1880 C C . VAL A 1 264 ? -35.658 11.690 27.122 1.00 95.25 264 VAL A C 1
ATOM 1882 O O . VAL A 1 264 ? -36.254 12.724 27.459 1.00 95.25 264 VAL A O 1
ATOM 1885 N N . ASN A 1 265 ? -36.011 10.497 27.591 1.00 95.69 265 ASN A N 1
ATOM 1886 C CA . ASN A 1 265 ? -37.199 10.257 28.396 1.00 95.69 265 ASN A CA 1
ATOM 1887 C C . ASN A 1 265 ? -37.020 9.125 29.435 1.00 95.69 265 ASN A C 1
ATOM 1889 O O . ASN A 1 265 ? -35.920 8.804 2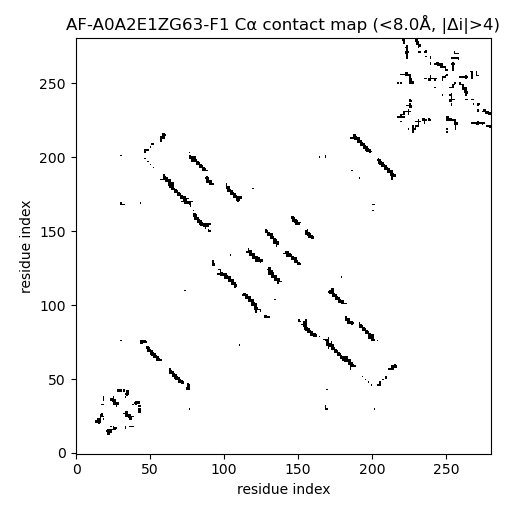9.886 1.00 95.69 265 ASN A O 1
ATOM 1893 N N . LEU A 1 266 ? -38.138 8.581 29.926 1.00 97.25 266 LEU A N 1
ATOM 1894 C CA . LEU A 1 266 ? -38.137 7.541 30.954 1.00 97.25 266 LEU A CA 1
ATOM 1895 C C . LEU A 1 266 ? -37.498 6.230 30.487 1.00 97.25 266 LEU A C 1
ATOM 1897 O O . LEU A 1 266 ? -36.945 5.517 31.326 1.00 97.25 266 LEU A O 1
ATOM 1901 N N . ASP A 1 267 ? -37.562 5.928 29.196 1.00 95.81 267 ASP A N 1
ATOM 1902 C CA . ASP A 1 267 ? -36.954 4.737 28.612 1.00 95.81 267 ASP A CA 1
ATOM 1903 C C . ASP A 1 267 ? -35.422 4.804 28.754 1.00 95.81 267 ASP A C 1
ATOM 1905 O O . ASP A 1 267 ? -34.815 3.859 29.267 1.00 95.81 267 ASP A O 1
ATOM 1909 N N . ASP A 1 268 ? -34.819 5.970 28.502 1.00 94.81 268 ASP A N 1
ATOM 1910 C CA . ASP A 1 268 ? -33.385 6.210 28.706 1.00 94.81 268 ASP A CA 1
ATOM 1911 C C . ASP A 1 268 ? -32.964 6.101 30.168 1.00 94.81 268 ASP A C 1
ATOM 1913 O O . ASP A 1 268 ? -32.035 5.373 30.528 1.00 94.81 268 ASP A O 1
ATOM 1917 N N . LEU A 1 269 ? -33.691 6.787 31.054 1.00 96.44 269 LEU A N 1
ATOM 1918 C CA . LEU A 1 269 ? -33.407 6.744 32.488 1.00 96.44 269 LEU A CA 1
ATOM 1919 C C . LEU A 1 269 ? -33.505 5.317 33.036 1.00 96.44 269 LEU A C 1
ATOM 1921 O O . LEU A 1 269 ? -32.723 4.924 33.905 1.00 96.44 269 LEU A O 1
ATOM 1925 N N . SER A 1 270 ? -34.455 4.534 32.526 1.00 96.75 270 SER A N 1
ATOM 1926 C CA . SER A 1 270 ? -34.615 3.134 32.911 1.00 96.75 270 SER A CA 1
ATOM 1927 C C . SER A 1 270 ? -33.413 2.299 32.480 1.00 96.75 270 SER A C 1
ATOM 1929 O O . SER A 1 270 ? -32.960 1.456 33.254 1.00 96.75 270 SER A O 1
ATOM 1931 N N . LEU A 1 271 ? -32.861 2.542 31.290 1.00 95.00 271 LEU A N 1
ATOM 1932 C CA . LEU A 1 271 ? -31.671 1.847 30.800 1.00 95.00 271 LEU A CA 1
ATOM 1933 C C . LEU A 1 271 ? -30.424 2.184 31.627 1.00 95.00 271 LEU A C 1
ATOM 1935 O O . LEU A 1 271 ? -29.728 1.255 32.036 1.00 95.00 271 LEU A O 1
ATOM 1939 N N . VAL A 1 272 ? -30.189 3.459 31.962 1.00 95.44 272 VAL A N 1
ATOM 1940 C CA . VAL A 1 272 ? -29.074 3.866 32.845 1.00 95.44 272 VAL A CA 1
ATOM 1941 C C . VAL A 1 272 ? -29.185 3.196 34.217 1.00 95.44 272 VAL A C 1
ATOM 1943 O O . VAL A 1 272 ? -28.227 2.623 34.732 1.00 95.44 272 VAL A O 1
ATOM 1946 N N . ILE A 1 273 ? -30.373 3.233 34.830 1.00 96.25 273 ILE A N 1
ATOM 1947 C CA . ILE A 1 273 ? -30.582 2.671 36.172 1.00 96.25 273 ILE A CA 1
ATOM 1948 C C . ILE A 1 273 ? -30.417 1.146 36.166 1.00 96.25 273 ILE A C 1
ATOM 1950 O O . ILE A 1 273 ? -29.796 0.591 37.074 1.00 96.25 273 ILE A O 1
ATOM 1954 N N . ASN A 1 274 ? -30.966 0.457 35.163 1.00 97.12 274 ASN A N 1
ATOM 1955 C CA . ASN A 1 274 ? -30.932 -1.006 35.099 1.00 97.12 274 ASN A CA 1
ATOM 1956 C C . ASN A 1 274 ? -29.543 -1.556 34.759 1.00 97.12 274 ASN A C 1
ATOM 1958 O O . ASN A 1 274 ? -29.238 -2.698 35.111 1.00 97.12 274 ASN A O 1
ATOM 1962 N N . ASN A 1 275 ? -28.699 -0.747 34.119 1.00 95.50 275 ASN A N 1
ATOM 1963 C CA . ASN A 1 275 ? -27.343 -1.124 33.743 1.00 95.50 275 ASN A CA 1
ATOM 1964 C C . ASN A 1 275 ? -26.263 -0.457 34.602 1.00 95.50 275 ASN A C 1
ATOM 1966 O O . ASN A 1 275 ? -25.092 -0.527 34.260 1.00 95.50 275 ASN A O 1
ATOM 1970 N N . TRP A 1 276 ? -26.623 0.138 35.742 1.00 97.38 276 TRP A N 1
ATOM 1971 C CA . TRP A 1 276 ? -25.688 0.869 36.600 1.00 97.38 276 TRP A CA 1
ATOM 1972 C C . TRP A 1 276 ? -24.427 0.064 36.958 1.00 97.38 276 TRP A C 1
ATOM 1974 O O . TRP A 1 276 ? -24.518 -1.050 37.482 1.00 97.38 276 TRP A O 1
ATOM 1984 N N . LEU A 1 277 ? -23.253 0.663 36.734 1.00 94.94 277 LEU A N 1
ATOM 1985 C CA . LEU A 1 277 ? -21.908 0.087 36.892 1.00 94.94 277 LEU A CA 1
ATOM 1986 C C . LEU A 1 277 ? -21.604 -1.123 35.997 1.00 94.94 277 LEU A C 1
ATOM 1988 O O . LEU A 1 277 ? -20.590 -1.795 36.207 1.00 94.94 277 LEU A O 1
ATOM 1992 N N . GLN A 1 278 ? -22.453 -1.421 35.015 1.00 94.25 278 GLN A N 1
ATOM 1993 C CA . GLN A 1 278 ? -22.077 -2.337 33.950 1.00 94.25 278 GLN A CA 1
ATOM 1994 C C . GLN A 1 278 ? -21.095 -1.653 33.006 1.00 94.25 278 GLN A C 1
ATOM 1996 O O . GLN A 1 278 ? -21.096 -0.433 32.853 1.00 94.25 278 GLN A O 1
ATOM 2001 N N . SER A 1 279 ? -20.239 -2.464 32.403 1.00 88.00 279 SER A N 1
ATOM 2002 C CA . SER A 1 279 ? -19.273 -2.011 31.416 1.00 88.00 279 SER A CA 1
ATOM 2003 C C . SER A 1 279 ? -19.088 -3.078 30.352 1.00 88.00 279 SER A C 1
ATOM 2005 O O . SER A 1 279 ? -19.116 -4.277 30.660 1.00 88.00 279 SER A O 1
ATOM 2007 N N . THR A 1 280 ? -18.884 -2.638 29.117 1.00 76.19 280 THR A N 1
ATOM 2008 C CA . THR A 1 280 ? -18.391 -3.492 28.039 1.00 76.19 280 THR A CA 1
ATOM 2009 C C . THR A 1 280 ? -16.878 -3.311 27.930 1.00 76.19 280 THR A C 1
ATOM 2011 O O . THR A 1 280 ? -16.434 -2.164 27.905 1.00 76.19 280 THR A O 1
ATOM 2014 N N . PRO A 1 281 ? -16.093 -4.406 27.927 1.00 57.34 281 PRO A N 1
ATOM 2015 C CA . PRO A 1 281 ? -14.640 -4.342 27.787 1.00 57.34 281 PRO A CA 1
ATOM 2016 C C . PRO A 1 281 ? -14.193 -3.860 26.407 1.00 57.34 281 PRO A C 1
ATOM 2018 O O . PRO A 1 281 ? -14.963 -4.045 25.437 1.00 57.34 281 PRO A O 1
#

Foldseek 3Di:
DDDDDDDPPDPPVQDQEPVRDRVFDWHQAPLRDTDDTPPPDDHADEADKDKDWDWQDQAAQFFTKIKIKIKDAFRYFAWFKKKKKKPAWAFQLVPDDFFDFQWWKWKAFLNRPDIFIWTWGFHDDPDSFKTKTWTAGPPPRDTPAIWMWGCDVGIIMIIGHTDDPPPDGTGSMIMMMIIGHRGIHNHPFAKMKMWMWIAGPSGDIDIDMDIDTRDHPLPLVQFLAADSPQFLEPVSLVQLVVQAQHFAQFCYSQNNPPNRPRGRYPVSNCRSVVRHGPGDD